Protein AF-X0SG05-F1 (afdb_monomer)

pLDDT: mean 86.66, std 11.91, range [35.81, 97.31]

Secondary structure (DSSP, 8-state):
-HHHHTT--SPEE-------STHHHHHHHHHHHHH-SS-EEEEE-----STTPPPPHHHHHHHHH--TT-TTEEEEE-SSSSGGGGS-HHHHHHHHTT-HHHHHHHHHHHHHHHTT-GGGGGGS-TTTB--GGGTSTT-S-HHHHHHHHHHHHHTT--HHHHHHH-TTB---TTHHHHHHHHHHHH--HHHHHHH--TTTHHHHHHHHHHHHHHHEE---------

Foldseek 3Di:
DQCVVVVHPQWDFDDDDDDDDDPGLLVVQLVCLVVLPAAEEAEDAQLAQFVPRHGDPRLVSNVVSDDPPRPRYDYHYFLARDPVLLQFLVLLVVLCPPPQLSVLQSVLCVLCVVLVNNLRSSNAPQAAFDDLLCCDPPHPNVVSNVRVVVSCVSSVHDSVNCVVRNSRGHPHPCSVVSSVCCCVPPNDPVRSVVRRDPSSVVSCNVVVVVSCVRGTDRDPPPPPDD

Radius of gyration: 19.77 Å; Cα contacts (8 Å, |Δi|>4): 293; chains: 1; bounding box: 72×27×49 Å

Sequence (226 aa):
AWLCRQGNRALTLRLEPRGGGGETVSQEYKTIQREKARLCLCIVDSDSKYAGAPLGMTAKHLMALDQPSSPLCQCVVLRVMETENLVPVGVYERASGRDPARKAAVWLLCRMDEAGISDARKYYDMKRGLRMEKLEPGSRAPAFREYWLGVLSAMGVQLADLKQSGYTYGFGDRILRDVIEQLLLRNGPKEIDSLVCAALRPEWDRVGQCVAHWCCGMPAMVLAGA

Structure (mmCIF, N/CA/C/O backbone):
data_AF-X0SG05-F1
#
_entry.id   AF-X0SG05-F1
#
loop_
_atom_site.group_PDB
_atom_site.id
_atom_site.type_symbol
_atom_site.label_atom_id
_atom_site.label_alt_id
_atom_site.label_comp_id
_atom_site.label_asym_id
_atom_site.label_entity_id
_atom_site.label_seq_id
_atom_site.pdbx_PDB_ins_code
_atom_site.Cartn_x
_atom_site.Cartn_y
_atom_site.Cartn_z
_atom_site.occupancy
_atom_site.B_iso_or_equiv
_atom_site.auth_seq_id
_atom_site.auth_comp_id
_atom_site.auth_asym_id
_atom_site.auth_atom_id
_atom_site.pdbx_PDB_model_num
ATOM 1 N N . ALA A 1 1 ? -15.363 -0.870 0.723 1.00 67.31 1 ALA A N 1
ATOM 2 C CA . ALA A 1 1 ? -15.350 -2.046 -0.175 1.00 67.31 1 ALA A CA 1
ATOM 3 C C . ALA A 1 1 ? -15.710 -3.331 0.571 1.00 67.31 1 ALA A C 1
ATOM 5 O O . ALA A 1 1 ? -16.714 -3.936 0.225 1.00 67.31 1 ALA A O 1
ATOM 6 N N . TRP A 1 2 ? -14.962 -3.715 1.618 1.00 80.69 2 TRP A N 1
ATOM 7 C CA . TRP A 1 2 ? -15.182 -4.977 2.345 1.00 80.69 2 TRP A CA 1
ATOM 8 C C . TRP A 1 2 ? -16.621 -5.168 2.853 1.00 80.69 2 TRP A C 1
ATOM 10 O O . TRP A 1 2 ? -17.265 -6.134 2.463 1.00 80.69 2 TRP A O 1
ATOM 20 N N . LEU A 1 3 ? -17.178 -4.213 3.612 1.00 77.19 3 LEU A N 1
ATOM 21 C CA . LEU A 1 3 ? -18.575 -4.289 4.082 1.00 77.19 3 LEU A CA 1
ATOM 22 C C . LEU A 1 3 ? -19.579 -4.478 2.932 1.00 77.19 3 LEU A C 1
ATOM 24 O O . LEU A 1 3 ? -20.504 -5.279 3.038 1.00 77.19 3 LEU A O 1
ATOM 28 N N . CYS A 1 4 ? -19.352 -3.803 1.801 1.00 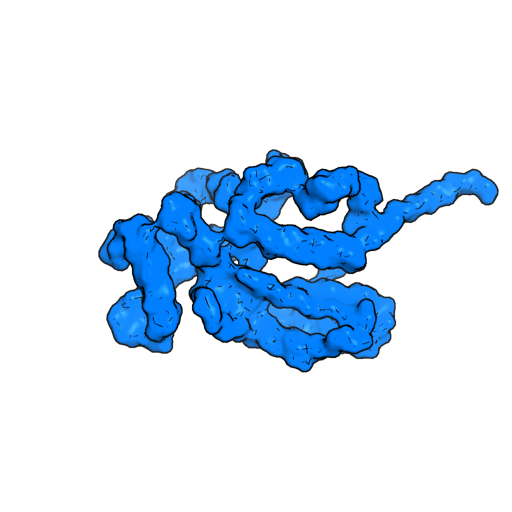73.12 4 CYS A N 1
ATOM 29 C CA . CYS A 1 4 ? -20.198 -3.934 0.617 1.00 73.12 4 CYS A CA 1
ATOM 30 C C . CYS A 1 4 ? -20.127 -5.335 -0.007 1.00 73.12 4 CYS A C 1
ATOM 32 O O . CYS A 1 4 ? -21.159 -5.820 -0.466 1.00 73.12 4 CYS A O 1
ATOM 34 N N . ARG A 1 5 ? -18.947 -5.981 -0.012 1.00 81.06 5 ARG A N 1
ATOM 35 C CA . ARG A 1 5 ? -18.791 -7.384 -0.438 1.00 81.06 5 ARG A CA 1
ATOM 36 C C . ARG A 1 5 ? -19.550 -8.341 0.474 1.00 81.06 5 ARG A C 1
ATOM 38 O O . ARG A 1 5 ? -20.158 -9.280 -0.016 1.00 81.06 5 ARG A O 1
ATOM 45 N N . GLN A 1 6 ? -19.570 -8.061 1.776 1.00 77.31 6 GLN A N 1
ATOM 46 C CA . GLN A 1 6 ? -20.324 -8.844 2.761 1.00 77.31 6 GLN A CA 1
ATOM 47 C C . GLN A 1 6 ? -21.845 -8.598 2.701 1.00 77.31 6 GLN A C 1
ATOM 49 O O . GLN A 1 6 ? -22.570 -9.012 3.597 1.00 77.31 6 GLN A O 1
ATOM 54 N N . GLY A 1 7 ? -22.348 -7.862 1.701 1.00 74.19 7 GLY A N 1
ATOM 55 C CA . GLY A 1 7 ? -23.767 -7.508 1.585 1.00 74.19 7 GLY A CA 1
ATOM 56 C C . GLY A 1 7 ? -24.248 -6.460 2.597 1.00 74.19 7 GLY A C 1
ATOM 57 O O . GLY A 1 7 ? -25.393 -6.016 2.527 1.00 74.19 7 GLY A O 1
ATOM 58 N N . ASN A 1 8 ? -23.376 -5.992 3.492 1.00 68.00 8 ASN A N 1
ATOM 59 C CA . ASN A 1 8 ? -23.721 -5.073 4.568 1.00 68.00 8 ASN A CA 1
ATOM 60 C C . ASN A 1 8 ? -23.674 -3.621 4.087 1.00 68.00 8 ASN A C 1
ATOM 62 O O . ASN A 1 8 ? -22.612 -3.002 4.005 1.00 68.00 8 ASN A O 1
ATOM 66 N N . ARG A 1 9 ? -24.851 -3.065 3.777 1.00 65.69 9 ARG A N 1
ATOM 67 C CA . ARG A 1 9 ? -25.014 -1.646 3.402 1.00 65.69 9 ARG A CA 1
ATOM 68 C C . ARG A 1 9 ? -25.520 -0.751 4.535 1.00 65.69 9 ARG A C 1
ATOM 70 O O . ARG A 1 9 ? -25.431 0.462 4.406 1.00 65.69 9 ARG A O 1
ATOM 77 N N . ALA A 1 10 ? -26.043 -1.338 5.613 1.00 65.81 10 ALA A N 1
ATOM 78 C CA . ALA A 1 10 ? -26.633 -0.609 6.739 1.00 65.81 10 ALA A CA 1
ATOM 79 C C . ALA A 1 10 ? -25.629 -0.272 7.859 1.00 65.81 10 ALA A C 1
ATOM 81 O O . ALA A 1 10 ? -25.909 0.579 8.699 1.00 65.81 10 ALA A O 1
ATOM 82 N N . LEU A 1 11 ? -24.465 -0.932 7.884 1.00 70.06 11 LEU A N 1
ATOM 83 C CA . LEU A 1 11 ? -23.431 -0.673 8.883 1.00 70.06 11 LEU A CA 1
ATOM 84 C C . LEU A 1 11 ? -22.659 0.597 8.530 1.00 70.06 11 LEU A C 1
ATOM 86 O O . LEU A 1 11 ? -22.048 0.697 7.465 1.00 70.06 11 LEU A O 1
ATOM 90 N N . THR A 1 12 ? -22.650 1.544 9.461 1.00 71.69 12 THR A N 1
ATOM 91 C CA . THR A 1 12 ? -21.821 2.748 9.391 1.00 71.69 12 THR A CA 1
ATOM 92 C C . THR A 1 12 ? -20.593 2.575 10.268 1.00 71.69 12 THR A C 1
ATOM 94 O O . THR A 1 12 ? -20.723 2.197 11.433 1.00 71.69 12 THR A O 1
ATOM 97 N N . LEU A 1 13 ? -19.413 2.887 9.733 1.00 79.56 13 LEU A N 1
ATOM 98 C CA . LEU A 1 13 ? -18.200 2.974 10.540 1.00 79.56 13 LEU A CA 1
ATOM 99 C C . LEU A 1 13 ? -18.278 4.232 11.409 1.00 79.56 13 LEU A C 1
ATOM 101 O O . LEU A 1 13 ? -18.460 5.331 10.885 1.00 79.56 13 LEU A O 1
ATOM 105 N N . ARG A 1 14 ? -18.137 4.077 12.727 1.00 82.88 14 ARG A N 1
ATOM 106 C CA . ARG A 1 14 ? -17.980 5.201 13.658 1.00 82.88 14 ARG A CA 1
ATOM 107 C C . ARG A 1 14 ? -16.562 5.191 14.202 1.00 82.88 14 ARG A C 1
ATOM 109 O O . ARG A 1 14 ? -16.198 4.302 14.962 1.00 82.88 14 ARG A O 1
ATOM 116 N N . LEU A 1 15 ? -15.768 6.170 13.784 1.00 86.06 15 LEU A N 1
ATOM 117 C CA . LEU A 1 15 ? -14.377 6.323 14.193 1.00 86.06 15 LEU A CA 1
ATOM 118 C C . LEU A 1 15 ? -14.036 7.800 14.367 1.00 86.06 15 LEU A C 1
ATOM 120 O O . LEU A 1 15 ? -14.611 8.663 13.706 1.00 86.06 15 LEU A O 1
ATOM 124 N N . GLU A 1 16 ? -13.090 8.070 15.256 1.00 87.75 16 GLU A N 1
ATOM 125 C CA . GLU A 1 16 ? -12.475 9.380 15.430 1.00 87.75 16 GLU A CA 1
ATOM 126 C C . GLU A 1 16 ? -10.992 9.222 15.072 1.00 87.75 16 GLU A C 1
ATOM 128 O O . GLU A 1 16 ? -10.291 8.488 15.775 1.00 87.75 16 GLU A O 1
ATOM 133 N N . PRO A 1 17 ? -10.507 9.832 13.976 1.00 84.38 17 PRO A N 1
ATOM 134 C CA . PRO A 1 17 ? -9.100 9.738 13.623 1.00 84.38 17 PRO A CA 1
ATOM 135 C C . PRO A 1 17 ? -8.252 10.424 14.699 1.00 84.38 17 PRO A C 1
ATOM 137 O O . PRO A 1 17 ? -8.548 11.539 15.129 1.00 84.38 17 PRO A O 1
ATOM 140 N N . ARG A 1 18 ? -7.196 9.737 15.133 1.00 82.44 18 ARG A N 1
ATOM 141 C CA . ARG A 1 18 ? -6.239 10.170 16.156 1.00 82.44 18 ARG A CA 1
ATOM 142 C C . ARG A 1 18 ? -4.828 9.912 15.631 1.00 82.44 18 ARG A C 1
ATOM 144 O O . ARG A 1 18 ? -4.621 8.912 14.944 1.00 82.44 18 ARG A O 1
ATOM 151 N N . GLY A 1 19 ? -3.888 10.803 15.933 1.00 67.12 19 GLY A N 1
ATOM 152 C CA . GLY A 1 19 ? -2.475 10.619 15.589 1.00 67.12 19 GLY A CA 1
ATOM 153 C C . GLY A 1 19 ? -1.836 11.663 14.670 1.00 67.12 19 GLY A C 1
ATOM 154 O O . GLY A 1 19 ? -2.494 12.408 13.943 1.00 67.12 19 GLY A O 1
ATOM 155 N N . GLY A 1 20 ? -0.500 11.660 14.729 1.00 64.12 20 GLY A N 1
ATOM 156 C CA . GLY A 1 20 ? 0.460 12.269 13.804 1.00 64.12 20 GLY A CA 1
ATOM 157 C C . GLY A 1 20 ? 1.424 11.199 13.263 1.00 64.12 20 GLY A C 1
ATOM 158 O O . GLY A 1 20 ? 1.105 10.020 13.289 1.00 64.12 20 GLY A O 1
ATOM 159 N N . GLY A 1 21 ? 2.600 11.572 12.753 1.00 63.91 21 GLY A N 1
ATOM 160 C CA . GLY A 1 21 ? 3.615 10.608 12.295 1.00 63.91 21 GLY A CA 1
ATOM 161 C C . GLY A 1 21 ? 4.643 10.242 13.376 1.00 63.91 21 GLY A C 1
ATOM 162 O O . GLY A 1 21 ? 4.951 11.047 14.259 1.00 63.91 21 GLY A O 1
ATOM 163 N N . GLY A 1 22 ? 5.233 9.047 13.276 1.00 73.62 22 GLY A N 1
ATOM 164 C CA . GLY A 1 22 ? 6.411 8.653 14.059 1.00 73.62 22 GLY A CA 1
ATOM 165 C C . GLY A 1 22 ? 6.141 8.425 15.552 1.00 73.62 22 GLY A C 1
ATOM 166 O O . GLY A 1 22 ? 5.171 7.772 15.924 1.00 73.62 22 GLY A O 1
ATOM 167 N N . GLU A 1 23 ? 7.023 8.947 16.410 1.00 77.19 23 GLU A N 1
ATOM 168 C CA . GLU A 1 23 ? 7.023 8.708 17.868 1.00 77.19 23 GLU A CA 1
ATOM 169 C C . GLU A 1 23 ? 5.738 9.182 18.569 1.00 77.19 23 GLU A C 1
ATOM 171 O O . GLU A 1 23 ? 5.326 8.625 19.587 1.00 77.19 23 GLU A O 1
ATOM 176 N N . THR A 1 24 ? 5.058 10.175 17.992 1.00 86.06 24 THR A N 1
ATOM 177 C CA . THR A 1 24 ? 3.794 10.698 18.530 1.00 86.06 24 THR A CA 1
ATOM 178 C C . THR A 1 24 ? 2.695 9.633 18.579 1.00 86.06 24 THR A C 1
ATOM 180 O O . THR A 1 24 ? 1.952 9.581 19.559 1.00 86.06 24 THR A O 1
ATOM 183 N N . VAL A 1 25 ? 2.648 8.726 17.593 1.00 89.75 25 VAL A N 1
ATOM 184 C CA . VAL A 1 25 ? 1.676 7.619 17.549 1.00 89.75 25 VAL A CA 1
ATOM 185 C C . VAL A 1 25 ? 1.903 6.647 18.699 1.00 89.75 25 VAL A C 1
ATOM 187 O O . VAL A 1 25 ? 0.950 6.256 19.371 1.00 89.75 25 VAL A O 1
ATOM 190 N N . SER A 1 26 ? 3.161 6.284 18.964 1.00 89.88 26 SER A N 1
ATOM 191 C CA . SER A 1 26 ? 3.523 5.366 20.050 1.00 89.88 26 SER A CA 1
ATOM 192 C C . SER A 1 26 ? 3.088 5.901 21.411 1.00 89.88 26 SER A C 1
ATOM 194 O O . SER A 1 26 ? 2.511 5.169 22.219 1.00 89.88 26 SER A O 1
ATOM 196 N N . GLN A 1 27 ? 3.317 7.193 21.658 1.00 89.56 27 GLN A N 1
ATOM 197 C CA . GLN A 1 27 ? 2.957 7.819 22.926 1.00 89.56 27 GLN A CA 1
ATOM 198 C C . GLN A 1 27 ? 1.437 7.950 23.096 1.00 89.56 27 GLN A C 1
ATOM 200 O O . GLN A 1 27 ? 0.918 7.680 24.184 1.00 89.56 27 GLN A O 1
ATOM 205 N N . GLU A 1 28 ? 0.715 8.329 22.040 1.00 91.88 28 GLU A N 1
ATOM 206 C CA . GLU A 1 28 ? -0.747 8.420 22.074 1.00 91.88 28 GLU A CA 1
ATOM 207 C C . GLU A 1 28 ? -1.377 7.041 22.298 1.00 91.88 28 GLU A C 1
ATOM 209 O O . GLU A 1 28 ? -2.183 6.879 23.215 1.00 91.88 28 GLU A O 1
ATOM 214 N N . TYR A 1 29 ? -0.930 6.021 21.558 1.00 93.00 29 TYR A N 1
ATOM 215 C CA . TYR A 1 29 ? -1.401 4.645 21.720 1.00 93.00 29 TYR A CA 1
ATOM 216 C C . TYR A 1 29 ? -1.179 4.126 23.145 1.00 93.00 29 TYR A C 1
ATOM 218 O O . TYR A 1 29 ? -2.109 3.631 23.784 1.00 93.00 29 TYR A O 1
ATOM 226 N N . LYS A 1 30 ? 0.029 4.317 23.693 1.00 92.12 30 LYS A N 1
ATOM 227 C CA . LYS A 1 30 ? 0.360 3.948 25.079 1.00 92.12 30 LYS A CA 1
ATOM 228 C C . LYS A 1 30 ? -0.544 4.649 26.092 1.00 92.12 30 LYS A C 1
ATOM 230 O O . LYS A 1 30 ? -0.939 4.048 27.091 1.00 92.12 30 LYS A O 1
ATOM 235 N N . THR A 1 31 ? -0.856 5.919 25.849 1.00 92.25 31 THR A N 1
ATOM 236 C CA . THR A 1 31 ? -1.713 6.722 26.728 1.00 92.25 31 THR A CA 1
ATOM 237 C C . THR A 1 31 ? -3.137 6.180 26.729 1.00 92.25 31 THR A C 1
ATOM 239 O O . THR A 1 31 ? -3.654 5.855 27.797 1.00 92.25 31 THR A O 1
ATOM 242 N N . ILE A 1 32 ? -3.720 5.968 25.547 1.00 92.62 32 ILE A N 1
ATOM 243 C CA . ILE A 1 32 ? -5.080 5.437 25.407 1.00 92.62 32 ILE A CA 1
ATOM 244 C C . ILE A 1 32 ? -5.185 4.030 26.013 1.00 92.62 32 ILE A C 1
ATOM 246 O O . ILE A 1 32 ? -6.115 3.748 26.773 1.00 92.62 32 ILE A O 1
ATOM 250 N N . GLN A 1 33 ? -4.198 3.167 25.752 1.00 92.50 33 GLN A N 1
ATOM 251 C CA . GLN A 1 33 ? -4.161 1.813 26.302 1.00 92.50 33 GLN A CA 1
ATOM 252 C C . GLN A 1 33 ? -4.077 1.800 27.833 1.00 92.50 33 GLN A C 1
ATOM 254 O O . GLN A 1 33 ? -4.727 0.977 28.479 1.00 92.50 33 GLN A O 1
ATOM 259 N N . ARG A 1 34 ? -3.316 2.726 28.429 1.00 92.56 34 ARG A N 1
ATOM 260 C CA . ARG A 1 34 ? -3.211 2.872 29.887 1.00 92.56 34 ARG A CA 1
ATOM 261 C C . ARG A 1 34 ? -4.505 3.391 30.510 1.00 92.56 34 ARG A C 1
ATOM 263 O O . ARG A 1 34 ? -4.891 2.914 31.572 1.00 92.56 34 ARG A O 1
ATOM 270 N N . GLU A 1 35 ? -5.142 4.374 29.880 1.00 93.06 35 GLU A N 1
ATOM 271 C CA . GLU A 1 35 ? -6.349 5.023 30.404 1.00 93.06 35 GLU A CA 1
ATOM 272 C C . GLU A 1 35 ? -7.579 4.117 30.360 1.00 93.06 35 GLU A C 1
ATOM 274 O O . GLU A 1 35 ? -8.469 4.272 31.191 1.00 93.06 35 GLU A O 1
ATOM 279 N N . LYS A 1 36 ? -7.635 3.165 29.415 1.00 89.50 36 LYS A N 1
ATOM 280 C CA . LYS A 1 36 ? -8.738 2.192 29.269 1.00 89.50 36 LYS A CA 1
ATOM 281 C C . LYS A 1 36 ? -10.131 2.836 29.170 1.00 89.50 36 LYS A C 1
ATOM 283 O O . LYS A 1 36 ? -11.139 2.190 29.435 1.00 89.50 36 LYS A O 1
ATOM 288 N N . ALA A 1 37 ? -10.196 4.104 28.773 1.00 89.50 37 ALA A N 1
ATOM 289 C CA . ALA A 1 37 ? -11.440 4.863 28.684 1.00 89.50 37 ALA A CA 1
ATOM 290 C C . ALA A 1 37 ? -12.114 4.749 27.306 1.00 89.50 37 ALA A C 1
ATOM 292 O O . ALA A 1 37 ? -13.253 5.181 27.136 1.00 89.50 37 ALA A O 1
ATOM 293 N N . ARG A 1 38 ? -11.405 4.227 26.295 1.00 89.06 38 ARG A N 1
ATOM 294 C CA . ARG A 1 38 ? -11.835 4.235 24.891 1.00 89.06 38 ARG A CA 1
ATOM 295 C C . ARG A 1 38 ? -11.332 3.004 24.142 1.00 89.06 38 ARG A C 1
ATOM 297 O O . ARG A 1 38 ? -10.262 2.490 24.453 1.00 89.06 38 ARG A O 1
ATOM 304 N N . LEU A 1 39 ? -12.079 2.595 23.115 1.00 91.12 39 LEU A N 1
ATOM 305 C CA . LEU A 1 39 ? -11.594 1.656 22.103 1.00 91.12 39 LEU A CA 1
ATOM 306 C C . LEU A 1 39 ? -10.549 2.341 21.211 1.00 91.12 39 LEU A C 1
ATOM 308 O O . LEU A 1 39 ? -10.753 3.482 20.792 1.00 91.12 39 LEU A O 1
ATOM 312 N N . CYS A 1 40 ? -9.457 1.644 20.903 1.00 92.31 40 CYS A N 1
ATOM 313 C CA . CYS A 1 40 ? -8.378 2.148 20.061 1.00 92.31 40 CYS A CA 1
ATOM 314 C C . CYS A 1 40 ? -7.863 1.070 19.108 1.00 92.31 40 CYS A C 1
ATOM 316 O O . CYS A 1 40 ? -7.241 0.096 19.527 1.00 92.31 40 CYS A O 1
ATOM 318 N N . LEU A 1 41 ? -8.070 1.285 17.813 1.00 92.81 41 LEU A N 1
ATOM 319 C CA . LEU A 1 41 ? -7.419 0.512 16.767 1.00 92.81 41 LEU A CA 1
ATOM 320 C C . LEU A 1 41 ? -6.274 1.347 16.186 1.00 92.81 41 LEU A C 1
ATOM 322 O O . LEU A 1 41 ? -6.516 2.387 15.576 1.00 92.81 41 LEU A O 1
ATOM 326 N N . CYS A 1 42 ? -5.037 0.889 16.363 1.00 93.38 42 CYS A N 1
ATOM 327 C CA . CYS A 1 42 ? -3.853 1.499 15.767 1.00 93.38 42 CYS A CA 1
ATOM 328 C C . CYS A 1 42 ? -3.430 0.686 14.542 1.00 93.38 42 CYS A C 1
ATOM 330 O O . CYS A 1 42 ? -3.046 -0.472 14.677 1.00 93.38 42 CYS A O 1
ATOM 332 N N . ILE A 1 43 ? -3.496 1.281 13.350 1.00 93.50 43 ILE A N 1
ATOM 333 C CA . ILE A 1 43 ? -2.980 0.684 12.112 1.00 93.50 43 ILE A CA 1
ATOM 334 C C . ILE A 1 43 ? -1.691 1.414 11.749 1.00 93.50 43 ILE A C 1
ATOM 336 O O . ILE A 1 43 ? -1.681 2.642 11.708 1.00 93.50 43 ILE A O 1
ATOM 340 N N . VAL A 1 44 ? -0.617 0.669 11.497 1.00 94.19 44 VAL A N 1
ATOM 341 C CA . VAL A 1 44 ? 0.704 1.244 11.223 1.00 94.19 44 VAL A CA 1
ATOM 342 C C . VAL A 1 44 ? 1.365 0.595 10.009 1.00 94.19 44 VAL A C 1
ATOM 344 O O . VAL A 1 44 ? 1.298 -0.622 9.819 1.00 94.19 44 VAL A O 1
ATOM 347 N N . ASP A 1 45 ? 2.022 1.424 9.204 1.00 94.88 45 ASP A N 1
ATOM 348 C CA . ASP A 1 45 ? 2.887 1.015 8.098 1.00 94.88 45 ASP A CA 1
ATOM 349 C C . ASP A 1 45 ? 4.028 0.112 8.600 1.00 94.88 45 ASP A C 1
ATOM 351 O O . ASP A 1 45 ? 4.563 0.309 9.694 1.00 94.88 45 ASP A O 1
ATOM 355 N N . SER A 1 46 ? 4.419 -0.906 7.826 1.00 96.75 46 SER A N 1
ATOM 356 C CA . SER A 1 46 ? 5.526 -1.778 8.250 1.00 96.75 46 SER A CA 1
ATOM 357 C C . SER A 1 46 ? 6.902 -1.166 8.013 1.00 96.75 46 SER A C 1
ATOM 359 O O . SER A 1 46 ? 7.865 -1.607 8.642 1.00 96.75 46 SER A O 1
ATOM 361 N N . ASP A 1 47 ? 7.012 -0.230 7.062 1.00 95.88 47 ASP A N 1
ATOM 362 C CA . ASP A 1 47 ? 8.258 0.288 6.481 1.00 95.88 47 ASP A CA 1
ATOM 363 C C . ASP A 1 47 ? 9.237 -0.807 5.997 1.00 95.88 47 ASP A C 1
ATOM 365 O O . ASP A 1 47 ? 10.439 -0.566 5.824 1.00 95.88 47 ASP A O 1
ATOM 369 N N . SER A 1 48 ? 8.745 -2.031 5.779 1.00 96.81 48 SER A N 1
ATOM 370 C CA . SER A 1 48 ? 9.539 -3.166 5.308 1.00 96.81 48 SER A CA 1
ATOM 371 C C . SER A 1 48 ? 9.853 -2.989 3.818 1.00 96.81 48 SER A C 1
ATOM 373 O O . SER A 1 48 ? 8.953 -2.897 2.991 1.00 96.81 48 SER A O 1
ATOM 375 N N . LYS A 1 49 ? 11.141 -2.906 3.460 1.00 96.50 49 LYS A N 1
ATOM 376 C CA . LYS A 1 49 ? 11.601 -2.462 2.119 1.00 96.50 49 LYS A CA 1
ATOM 377 C C . LYS A 1 49 ? 11.807 -3.580 1.093 1.00 96.50 49 LYS A C 1
ATOM 379 O O . LYS A 1 49 ? 12.199 -3.306 -0.042 1.00 96.50 49 LYS A O 1
ATOM 384 N N . TYR A 1 50 ? 11.653 -4.828 1.518 1.00 96.44 50 TYR A N 1
ATOM 385 C CA . TYR A 1 50 ? 11.745 -6.043 0.707 1.00 96.44 50 TYR A CA 1
ATOM 386 C C . TYR A 1 50 ? 11.125 -7.209 1.487 1.00 96.44 50 TYR A C 1
ATOM 388 O O . TYR A 1 50 ? 10.923 -7.109 2.700 1.00 96.44 50 TYR A O 1
ATOM 396 N N . ALA A 1 51 ? 10.839 -8.325 0.816 1.00 95.88 51 ALA A N 1
ATOM 397 C CA . ALA A 1 51 ? 10.304 -9.507 1.485 1.00 95.88 51 ALA A CA 1
ATOM 398 C C . ALA A 1 51 ? 11.280 -10.023 2.556 1.00 95.88 51 ALA A C 1
ATOM 400 O O . ALA A 1 51 ? 12.445 -10.288 2.275 1.00 95.88 51 ALA A O 1
ATOM 401 N N . GLY A 1 52 ? 10.806 -10.138 3.799 1.00 95.25 52 GLY A N 1
ATOM 402 C CA . GLY A 1 52 ? 11.638 -10.524 4.943 1.00 95.25 52 GLY A CA 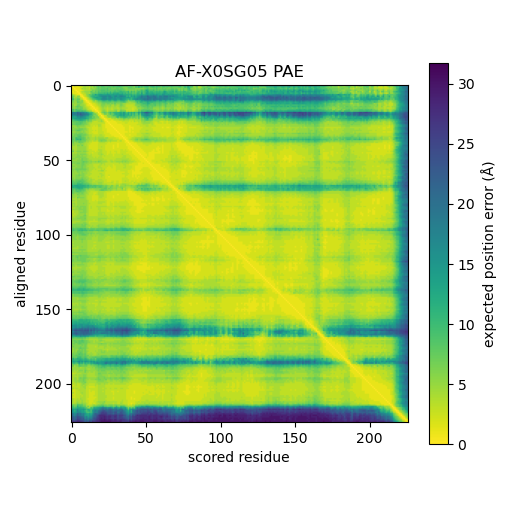1
ATOM 403 C C . GLY A 1 52 ? 12.480 -9.390 5.541 1.00 95.25 52 GLY A C 1
ATOM 404 O O . GLY A 1 52 ? 13.219 -9.634 6.494 1.00 95.25 52 GLY A O 1
ATOM 405 N N . ALA A 1 53 ? 12.369 -8.151 5.044 1.00 96.75 53 ALA A N 1
ATOM 406 C CA . ALA A 1 53 ? 13.053 -7.020 5.662 1.00 96.75 53 ALA A CA 1
ATOM 407 C C . ALA A 1 53 ? 12.510 -6.758 7.076 1.00 96.75 53 ALA A C 1
ATOM 409 O O . ALA A 1 53 ? 11.306 -6.911 7.320 1.00 96.75 53 ALA A O 1
ATOM 410 N N . PRO A 1 54 ? 13.366 -6.300 8.005 1.00 96.81 54 PRO A N 1
ATOM 411 C CA . PRO A 1 54 ? 12.923 -5.956 9.344 1.00 96.81 54 PRO A CA 1
ATOM 412 C C . PRO A 1 54 ? 11.904 -4.814 9.307 1.00 96.81 54 PRO A C 1
ATOM 414 O O . PRO A 1 54 ? 11.994 -3.911 8.475 1.00 96.81 54 PRO A O 1
ATOM 417 N N . LEU A 1 55 ? 10.988 -4.825 10.273 1.00 96.50 55 LEU A N 1
ATOM 418 C CA . LEU A 1 55 ? 10.035 -3.739 10.485 1.00 96.50 55 LEU A CA 1
ATOM 419 C C . LEU A 1 55 ? 10.737 -2.396 10.749 1.00 96.50 55 LEU A C 1
ATOM 421 O O . LEU A 1 55 ? 11.832 -2.344 11.334 1.00 96.50 55 LEU A O 1
ATOM 425 N N . GLY A 1 56 ? 10.063 -1.315 10.365 1.00 94.75 56 GLY A N 1
ATOM 426 C CA . GLY A 1 56 ? 10.407 0.053 10.724 1.00 94.75 56 GLY A CA 1
ATOM 427 C C . GLY A 1 56 ? 10.397 0.289 12.227 1.00 94.75 56 GLY A C 1
ATOM 428 O O . GLY A 1 56 ? 9.831 -0.479 13.007 1.00 94.75 56 GLY A O 1
ATOM 429 N N . MET A 1 57 ? 11.037 1.381 12.641 1.00 93.19 57 MET A N 1
ATOM 430 C CA . MET A 1 57 ? 11.163 1.728 14.059 1.00 93.19 57 MET A CA 1
ATOM 431 C C . MET A 1 57 ? 9.801 1.946 14.721 1.00 93.19 57 MET A C 1
ATOM 433 O O . MET A 1 57 ? 9.584 1.435 15.815 1.00 93.19 57 MET A O 1
ATOM 437 N N . THR A 1 58 ? 8.874 2.634 14.049 1.00 92.31 58 THR A N 1
ATOM 438 C CA . THR A 1 58 ? 7.535 2.907 14.588 1.00 92.31 58 THR A CA 1
ATOM 439 C C . THR A 1 58 ? 6.737 1.621 14.786 1.00 92.31 58 THR A C 1
ATOM 441 O O . THR A 1 58 ? 6.252 1.382 15.889 1.00 92.31 58 THR A O 1
ATOM 444 N N . ALA A 1 59 ? 6.677 0.746 13.776 1.00 94.38 59 ALA A N 1
ATOM 445 C CA . ALA A 1 59 ? 6.012 -0.552 13.896 1.00 94.38 59 ALA A CA 1
ATOM 446 C C . ALA A 1 59 ? 6.629 -1.422 15.003 1.00 94.38 59 ALA A C 1
ATOM 448 O O . ALA A 1 59 ? 5.903 -1.979 15.821 1.00 94.38 59 ALA A O 1
ATOM 449 N N . LYS A 1 60 ? 7.967 -1.494 15.090 1.00 94.75 60 LYS A N 1
ATOM 450 C CA . LYS A 1 60 ? 8.658 -2.224 16.168 1.00 94.75 60 LYS A CA 1
ATOM 451 C C . LYS A 1 60 ? 8.315 -1.683 17.549 1.00 94.75 60 LYS A C 1
ATOM 453 O O . LYS A 1 60 ? 8.044 -2.467 18.454 1.00 94.75 60 LYS A O 1
ATOM 458 N N . HIS A 1 61 ? 8.348 -0.362 17.712 1.00 93.38 61 HIS A N 1
ATOM 459 C CA . HIS A 1 61 ? 8.066 0.275 18.993 1.00 93.38 61 HIS A CA 1
ATOM 460 C C . HIS A 1 61 ? 6.613 0.019 19.410 1.00 93.38 61 HIS A C 1
ATOM 462 O O . HIS A 1 61 ? 6.372 -0.440 20.522 1.00 93.38 61 HIS A O 1
ATOM 468 N N . LEU A 1 62 ? 5.654 0.217 18.504 1.00 93.25 62 LEU A N 1
ATOM 469 C CA . LEU A 1 62 ? 4.244 -0.058 18.775 1.00 93.25 62 LEU A CA 1
ATOM 470 C C . LEU A 1 62 ? 3.990 -1.527 19.114 1.00 93.25 62 LEU A C 1
ATOM 472 O O . LEU A 1 62 ? 3.291 -1.798 20.081 1.00 93.25 62 LEU A O 1
ATOM 476 N N . MET A 1 63 ? 4.601 -2.470 18.392 1.00 93.06 63 MET A N 1
ATOM 477 C CA . MET A 1 63 ? 4.483 -3.896 18.713 1.00 93.06 63 MET A CA 1
ATOM 478 C C . MET A 1 63 ? 5.049 -4.248 20.093 1.00 93.06 63 MET A C 1
ATOM 480 O O . MET A 1 63 ? 4.516 -5.130 20.754 1.00 93.06 63 MET A O 1
ATOM 484 N N . ALA A 1 64 ? 6.116 -3.576 20.533 1.00 93.00 64 ALA A N 1
ATOM 485 C CA . ALA A 1 64 ? 6.679 -3.778 21.867 1.00 93.00 64 ALA A CA 1
ATOM 486 C C . ALA A 1 64 ? 5.822 -3.145 22.978 1.00 93.00 64 ALA A C 1
ATOM 488 O O . ALA A 1 64 ? 5.849 -3.611 24.115 1.00 93.00 64 ALA A O 1
ATOM 489 N N . LEU A 1 65 ? 5.088 -2.074 22.661 1.00 91.69 65 LEU A N 1
ATOM 490 C CA . LEU A 1 65 ? 4.153 -1.415 23.576 1.00 91.69 65 LEU A CA 1
ATOM 491 C C . LEU A 1 65 ? 2.794 -2.110 23.643 1.00 91.69 65 LEU A C 1
ATOM 493 O O . LEU A 1 65 ? 2.083 -1.943 24.634 1.00 91.69 65 LEU A O 1
ATOM 497 N N . ASP A 1 66 ? 2.406 -2.820 22.585 1.00 91.75 66 ASP A N 1
ATOM 498 C CA . ASP A 1 66 ? 1.102 -3.452 22.501 1.00 91.75 66 ASP A CA 1
ATOM 499 C C . ASP A 1 66 ? 0.941 -4.518 23.587 1.00 91.75 66 ASP A C 1
ATOM 501 O O . ASP A 1 66 ? 1.813 -5.362 23.792 1.00 91.75 66 ASP A O 1
ATOM 505 N N . GLN A 1 67 ? -0.184 -4.473 24.299 1.00 89.25 67 GLN A N 1
ATOM 506 C CA . GLN A 1 67 ? -0.529 -5.446 25.329 1.00 89.25 67 GLN A CA 1
ATOM 507 C C . GLN A 1 67 ? -1.712 -6.254 24.805 1.00 89.25 67 GLN A C 1
ATOM 509 O O . GLN A 1 67 ? -2.845 -5.789 24.927 1.00 89.25 67 GLN A O 1
ATOM 514 N N . PRO A 1 68 ? -1.496 -7.468 24.261 1.00 79.69 68 PRO A N 1
ATOM 515 C CA . PRO A 1 68 ? -2.573 -8.279 23.686 1.00 79.69 68 PRO A CA 1
ATOM 516 C C . PRO A 1 68 ? -3.695 -8.625 24.675 1.00 79.69 68 PRO A C 1
ATOM 518 O O . PRO A 1 68 ? -4.789 -9.002 24.272 1.00 79.69 68 PRO A O 1
ATOM 521 N N . SER A 1 69 ? -3.428 -8.507 25.978 1.00 83.12 69 SER A N 1
ATOM 522 C CA . SER A 1 69 ? -4.411 -8.676 27.047 1.00 83.12 69 SER A CA 1
ATOM 523 C C . SER A 1 69 ? -5.307 -7.453 27.274 1.00 83.12 69 SER A C 1
ATOM 525 O O . SER A 1 69 ? -6.242 -7.545 28.067 1.00 83.12 69 SER A O 1
ATOM 527 N N . SER A 1 70 ? -5.047 -6.312 26.627 1.00 85.56 70 SER A N 1
ATOM 528 C CA . SER A 1 70 ? -5.888 -5.118 26.710 1.00 85.56 70 SER A CA 1
ATOM 529 C C . SER A 1 70 ? -7.053 -5.234 25.720 1.00 85.56 70 SER A C 1
ATOM 531 O O . SER A 1 70 ? -6.857 -5.018 24.528 1.00 85.56 70 SER A O 1
ATOM 533 N N . PRO A 1 71 ? -8.290 -5.523 26.166 1.00 85.25 71 PRO A N 1
ATOM 534 C CA . PRO A 1 71 ? -9.404 -5.773 25.246 1.00 85.25 71 PRO A CA 1
ATOM 535 C C . PRO A 1 71 ? -9.873 -4.511 24.507 1.00 85.25 71 PRO A C 1
ATOM 537 O O . PRO A 1 71 ? -10.664 -4.602 23.574 1.00 85.25 71 PRO A O 1
ATOM 540 N N . LEU A 1 72 ? -9.426 -3.329 24.944 1.00 91.94 72 LEU A N 1
ATOM 541 C CA . LEU A 1 72 ? -9.844 -2.042 24.392 1.00 91.94 72 LEU A CA 1
ATOM 542 C C . LEU A 1 72 ? -8.857 -1.483 23.370 1.00 91.94 72 LEU A C 1
ATOM 544 O O . LEU A 1 72 ? -9.136 -0.444 22.776 1.00 91.94 72 LEU A O 1
ATOM 548 N N . CYS A 1 73 ? -7.704 -2.120 23.169 1.00 92.81 73 CYS A N 1
ATOM 549 C CA . CYS A 1 73 ? -6.713 -1.640 22.218 1.00 92.81 73 CYS A CA 1
ATOM 550 C C . CYS A 1 73 ? -6.161 -2.776 21.369 1.00 92.81 73 CYS A C 1
ATOM 552 O O . CYS A 1 73 ? -5.967 -3.884 21.855 1.00 92.81 73 CYS A O 1
ATOM 554 N N . GLN A 1 74 ? -5.882 -2.481 20.106 1.00 92.38 74 GLN A N 1
ATOM 555 C CA . GLN A 1 74 ? -5.156 -3.392 19.235 1.00 92.38 74 GLN A CA 1
ATOM 556 C C . GLN A 1 74 ? -4.228 -2.609 18.313 1.00 92.38 74 GLN A C 1
ATOM 558 O O . GLN A 1 74 ? -4.657 -1.657 17.653 1.00 92.38 74 GLN A O 1
ATOM 563 N N . CYS A 1 75 ? -2.973 -3.052 18.223 1.00 93.88 75 CYS A N 1
ATOM 564 C CA . CYS A 1 75 ? -2.049 -2.599 17.197 1.00 93.88 75 CYS A CA 1
ATOM 565 C C . CYS A 1 75 ? -2.026 -3.589 16.027 1.00 93.88 75 CYS A C 1
ATOM 567 O O . CYS A 1 75 ? -1.905 -4.803 16.196 1.00 93.88 75 CYS A O 1
ATOM 569 N N . VAL A 1 76 ? -2.139 -3.065 14.812 1.00 94.25 76 VAL A N 1
ATOM 570 C CA . VAL A 1 76 ? -2.136 -3.829 13.573 1.00 94.25 76 VAL A CA 1
ATOM 571 C C . VAL A 1 76 ? -1.084 -3.258 12.637 1.00 94.25 76 VAL A C 1
ATOM 573 O O . VAL A 1 76 ? -1.278 -2.220 12.010 1.00 94.25 76 VAL A O 1
ATOM 576 N N . VAL A 1 77 ? 0.021 -3.983 12.492 1.00 95.94 77 VAL A N 1
ATOM 577 C CA . VAL A 1 77 ? 1.025 -3.680 11.469 1.00 95.94 77 VAL A CA 1
ATOM 578 C C . VAL A 1 77 ? 0.511 -4.157 10.112 1.00 95.94 77 VAL A C 1
ATOM 580 O O . VAL A 1 77 ? 0.021 -5.287 9.980 1.00 95.94 77 VAL A O 1
ATOM 583 N N . LEU A 1 78 ? 0.586 -3.294 9.103 1.00 96.81 78 LEU A N 1
ATOM 584 C CA . LEU A 1 78 ? 0.257 -3.636 7.723 1.00 96.81 78 LEU A CA 1
ATOM 585 C C . LEU A 1 78 ? 1.270 -4.636 7.155 1.00 96.81 78 LEU A C 1
ATOM 587 O O . LEU A 1 78 ? 2.453 -4.593 7.469 1.00 96.81 78 LEU A O 1
ATOM 591 N N . ARG A 1 79 ? 0.830 -5.537 6.274 1.00 96.38 79 ARG A N 1
ATOM 592 C CA . ARG A 1 79 ? 1.718 -6.486 5.565 1.00 96.38 79 ARG A CA 1
ATOM 593 C C . ARG A 1 79 ? 2.279 -5.908 4.264 1.00 96.38 79 ARG A C 1
ATOM 595 O O . ARG A 1 79 ? 2.589 -6.639 3.326 1.00 96.38 79 ARG A O 1
ATOM 602 N N . VAL A 1 80 ? 2.374 -4.587 4.217 1.00 96.94 80 VAL A N 1
ATOM 603 C CA . VAL A 1 80 ? 2.930 -3.791 3.127 1.00 96.94 80 VAL A CA 1
ATOM 604 C C . VAL A 1 80 ? 3.803 -2.686 3.715 1.00 96.94 80 VAL A C 1
ATOM 606 O O . VAL A 1 80 ? 3.662 -2.362 4.897 1.00 96.94 80 VAL A O 1
ATOM 609 N N . MET A 1 81 ? 4.719 -2.136 2.920 1.00 96.50 81 MET A N 1
ATOM 610 C CA . MET A 1 81 ? 5.654 -1.093 3.334 1.00 96.50 81 MET A CA 1
ATOM 611 C C . MET A 1 81 ? 4.899 0.123 3.861 1.00 96.50 81 MET A C 1
ATOM 613 O O . MET A 1 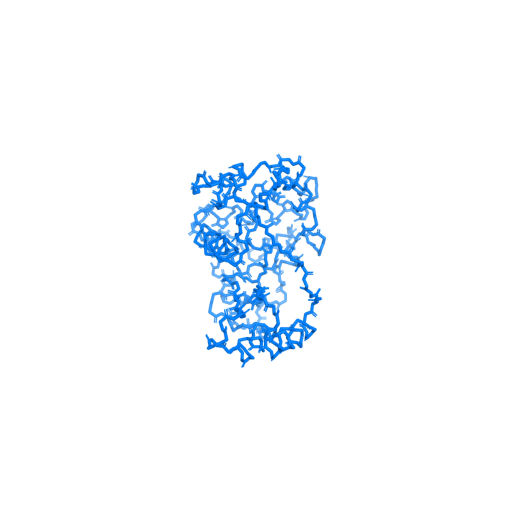81 ? 5.061 0.451 5.029 1.00 96.50 81 MET A O 1
ATOM 617 N N . GLU A 1 82 ? 4.042 0.713 3.032 1.00 95.12 82 GLU A N 1
ATOM 618 C CA . GLU A 1 82 ? 3.221 1.878 3.345 1.00 95.12 82 GLU A CA 1
ATOM 619 C C . GLU A 1 82 ? 1.753 1.609 2.978 1.00 95.12 82 GLU A C 1
ATOM 621 O O . GLU A 1 82 ? 1.442 0.761 2.136 1.00 95.12 82 GLU A O 1
ATOM 626 N N . THR A 1 83 ? 0.823 2.352 3.570 1.00 93.88 83 THR A N 1
ATOM 627 C CA . THR A 1 83 ? -0.610 2.241 3.258 1.00 93.88 83 THR A CA 1
ATOM 628 C C . THR A 1 83 ? -0.895 2.475 1.768 1.00 93.88 83 THR A C 1
ATOM 630 O O . THR A 1 83 ? -1.775 1.829 1.194 1.00 93.88 83 THR A O 1
ATOM 633 N N . GLU A 1 84 ? -0.115 3.334 1.106 1.00 95.19 84 GLU A N 1
ATOM 634 C CA . GLU A 1 84 ? -0.156 3.560 -0.339 1.00 95.19 84 GLU A CA 1
ATOM 635 C C . GLU A 1 84 ? -0.031 2.249 -1.133 1.00 95.19 84 GLU A C 1
ATOM 637 O O . GLU A 1 84 ? -0.731 2.056 -2.123 1.00 95.19 84 GLU A O 1
ATOM 642 N N . ASN A 1 85 ? 0.755 1.275 -0.668 1.00 96.25 85 ASN A N 1
ATOM 643 C CA . ASN A 1 85 ? 0.916 -0.006 -1.360 1.00 96.25 85 ASN A CA 1
ATOM 644 C C . ASN A 1 85 ? -0.386 -0.815 -1.487 1.00 96.25 85 ASN A C 1
ATOM 646 O O . ASN A 1 85 ? -0.465 -1.701 -2.342 1.00 96.25 85 ASN A O 1
ATOM 650 N N . LEU A 1 86 ? -1.406 -0.515 -0.673 1.00 94.69 86 LEU A N 1
ATOM 651 C CA . LEU A 1 86 ? -2.738 -1.115 -0.773 1.00 94.69 86 LEU A CA 1
ATOM 652 C C . LEU A 1 86 ? -3.593 -0.489 -1.875 1.00 94.69 86 LEU A C 1
ATOM 654 O O . LEU A 1 86 ? -4.634 -1.043 -2.218 1.00 94.69 86 LEU A O 1
ATOM 658 N N . VAL A 1 87 ? -3.203 0.642 -2.453 1.00 93.75 87 VAL A N 1
ATOM 659 C CA . VAL A 1 87 ? -4.006 1.302 -3.481 1.00 93.75 87 VAL A CA 1
ATOM 660 C C . VAL A 1 87 ? -3.916 0.512 -4.801 1.00 93.75 87 VAL A C 1
ATOM 662 O O . VAL A 1 87 ? -2.814 0.195 -5.268 1.00 93.75 87 VAL A O 1
ATOM 665 N N . PRO A 1 88 ? -5.057 0.161 -5.429 1.00 92.62 88 PRO A N 1
ATOM 666 C CA . PRO A 1 88 ? -5.064 -0.522 -6.720 1.00 92.62 88 PRO A CA 1
ATOM 667 C C . PRO A 1 88 ? -4.388 0.283 -7.836 1.00 92.62 88 PRO A C 1
ATOM 669 O O . PRO A 1 88 ? -4.522 1.504 -7.892 1.00 92.62 88 PRO A O 1
ATOM 672 N N . VAL A 1 89 ? -3.732 -0.398 -8.785 1.00 93.00 89 VAL A N 1
ATOM 673 C CA . VAL A 1 89 ? -3.020 0.264 -9.906 1.00 93.00 89 VAL A CA 1
ATOM 674 C C . VAL A 1 89 ? -3.952 1.139 -10.733 1.00 93.00 89 V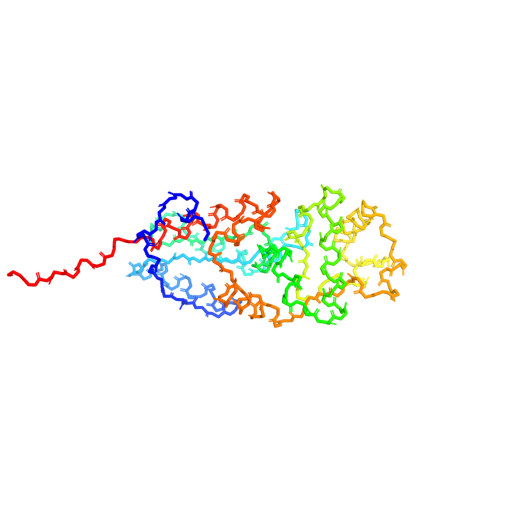AL A C 1
ATOM 676 O O . VAL A 1 89 ? -3.603 2.277 -11.023 1.00 93.00 89 VAL A O 1
ATOM 679 N N . GLY A 1 90 ? -5.175 0.677 -11.009 1.00 91.00 90 GLY A N 1
ATOM 680 C CA . GLY A 1 90 ? -6.161 1.465 -11.755 1.00 91.00 90 GLY A CA 1
ATOM 681 C C . GLY A 1 90 ? -6.535 2.798 -11.089 1.00 91.00 90 GLY A C 1
ATOM 682 O O . GLY A 1 90 ? -6.988 3.723 -11.760 1.00 91.00 90 GLY A O 1
ATOM 683 N N . VAL A 1 91 ? -6.323 2.945 -9.775 1.00 92.44 91 VAL A N 1
ATOM 684 C CA . VAL A 1 91 ? -6.507 4.227 -9.071 1.00 92.44 91 VAL A CA 1
ATOM 685 C C . VAL A 1 91 ? -5.297 5.133 -9.301 1.00 92.44 91 VAL A C 1
ATOM 687 O O . VAL A 1 91 ? -5.471 6.319 -9.587 1.00 92.44 91 VAL A O 1
ATOM 690 N N . TYR A 1 92 ? -4.082 4.579 -9.253 1.00 93.38 92 TYR A N 1
ATOM 691 C CA . TYR A 1 92 ? -2.861 5.307 -9.603 1.00 93.38 92 TYR A CA 1
ATOM 692 C C . TYR A 1 92 ? -2.858 5.775 -11.055 1.00 93.38 92 TYR A C 1
ATOM 694 O O . TYR A 1 92 ? -2.502 6.921 -11.309 1.00 93.38 92 TYR A O 1
ATOM 702 N N . GLU A 1 93 ? -3.301 4.947 -12.000 1.00 91.94 93 GLU A N 1
ATOM 703 C CA . GLU A 1 93 ? -3.454 5.316 -13.414 1.00 91.94 93 GLU A CA 1
ATOM 704 C C . GLU A 1 93 ? -4.274 6.596 -13.580 1.00 91.94 93 GLU A C 1
ATOM 706 O O . GLU A 1 93 ? -3.855 7.536 -14.258 1.00 91.94 93 GLU A O 1
ATOM 711 N N . ARG A 1 94 ? -5.416 6.670 -12.888 1.00 90.06 94 ARG A N 1
ATOM 712 C CA . ARG A 1 94 ? -6.301 7.840 -12.912 1.00 90.06 94 ARG A CA 1
ATOM 713 C C . ARG A 1 94 ? -5.671 9.049 -12.218 1.00 90.06 94 ARG A C 1
ATOM 715 O O . ARG A 1 94 ? -5.738 10.153 -12.753 1.00 90.06 94 ARG A O 1
ATOM 722 N N . ALA A 1 95 ? -5.039 8.848 -11.059 1.00 91.12 95 ALA A N 1
ATOM 723 C CA . ALA A 1 95 ? -4.393 9.913 -10.283 1.00 91.12 95 ALA A CA 1
ATOM 724 C C . ALA A 1 95 ? -3.117 10.470 -10.947 1.00 91.12 95 ALA A C 1
ATOM 726 O O . ALA A 1 95 ? -2.715 11.603 -10.685 1.00 91.12 95 ALA A O 1
ATOM 727 N N . SER A 1 96 ? -2.476 9.691 -11.819 1.00 90.44 96 SER A N 1
ATOM 728 C CA . SER A 1 96 ? -1.230 10.076 -12.494 1.00 90.44 96 SER A CA 1
ATOM 729 C C . SER A 1 96 ? -1.445 11.096 -13.613 1.00 90.44 96 SER A C 1
ATOM 731 O O . SER A 1 96 ? -0.523 11.833 -13.963 1.00 90.44 96 SER A O 1
ATOM 733 N N . GLY A 1 97 ? -2.655 11.176 -14.177 1.00 86.06 97 GLY A N 1
ATOM 734 C CA . GLY A 1 97 ? -2.991 12.144 -15.220 1.00 86.06 97 GLY A CA 1
ATOM 735 C C . GLY A 1 97 ? -2.011 12.108 -16.402 1.00 86.06 97 GLY A C 1
ATOM 736 O O . GLY A 1 97 ? -1.891 11.102 -17.103 1.00 86.06 97 GLY A O 1
ATOM 737 N N . ARG A 1 98 ? -1.319 13.228 -16.655 1.00 87.38 98 ARG A N 1
ATOM 738 C CA . ARG A 1 98 ? -0.306 13.359 -17.723 1.00 87.38 98 ARG A CA 1
ATOM 739 C C . ARG A 1 98 ? 1.139 13.371 -17.212 1.00 87.38 98 ARG A C 1
ATOM 741 O O . ARG A 1 98 ? 2.033 13.528 -18.036 1.00 87.38 98 ARG A O 1
ATOM 748 N N . ASP A 1 99 ? 1.367 13.194 -15.913 1.00 89.88 99 ASP A N 1
ATOM 749 C CA . ASP A 1 99 ? 2.704 13.224 -15.313 1.00 89.88 99 ASP A CA 1
ATOM 750 C C . ASP A 1 99 ? 3.552 12.031 -15.810 1.00 89.88 99 A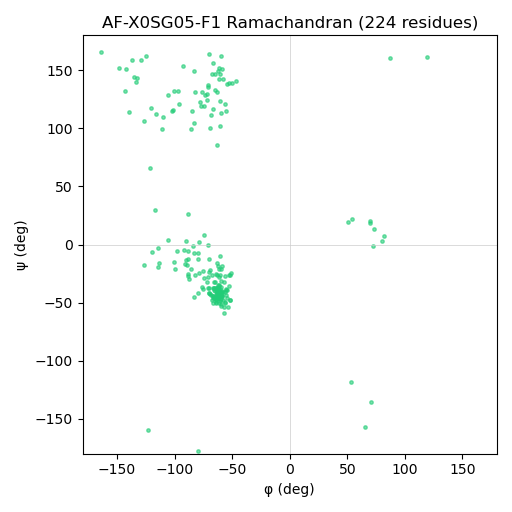SP A C 1
ATOM 752 O O . ASP A 1 99 ? 3.187 10.877 -15.555 1.00 89.88 99 ASP A O 1
ATOM 756 N N . PRO A 1 100 ? 4.669 12.270 -16.527 1.00 87.94 100 PRO A N 1
ATOM 757 C CA . PRO A 1 100 ? 5.503 11.194 -17.059 1.00 87.94 100 PRO A CA 1
ATOM 758 C C . PRO A 1 100 ? 6.146 10.316 -15.980 1.00 87.94 100 PRO A C 1
ATOM 760 O O . PRO A 1 100 ? 6.225 9.103 -16.163 1.00 87.94 100 PRO A O 1
ATOM 763 N N . ALA A 1 101 ? 6.568 10.894 -14.851 1.00 86.31 101 ALA A N 1
ATOM 764 C CA . ALA A 1 101 ? 7.217 10.153 -13.772 1.00 86.31 101 ALA A CA 1
ATOM 765 C C . ALA A 1 101 ? 6.217 9.231 -13.068 1.00 86.31 101 ALA A C 1
ATOM 767 O O . ALA A 1 101 ? 6.495 8.055 -12.839 1.00 86.31 101 ALA A O 1
ATOM 768 N N . ARG A 1 102 ? 4.999 9.720 -12.817 1.00 91.38 102 ARG A N 1
ATOM 769 C CA . ARG A 1 102 ? 3.931 8.879 -12.256 1.00 91.38 102 ARG A CA 1
ATOM 770 C C . ARG A 1 102 ? 3.491 7.784 -13.224 1.00 91.38 102 ARG A C 1
ATOM 772 O O . ARG A 1 102 ? 3.251 6.658 -12.802 1.00 91.38 102 ARG A O 1
ATOM 779 N N . LYS A 1 103 ? 3.441 8.070 -14.530 1.00 91.06 103 LYS A N 1
ATOM 780 C CA . LYS A 1 103 ? 3.181 7.045 -15.555 1.00 91.06 103 LYS A CA 1
ATOM 781 C C . LYS A 1 103 ? 4.267 5.971 -15.600 1.00 91.06 103 LYS A C 1
ATOM 783 O O . LYS A 1 103 ? 3.939 4.804 -15.788 1.00 91.06 103 LYS A O 1
ATOM 788 N N . ALA A 1 104 ? 5.529 6.343 -15.400 1.00 89.06 104 ALA A N 1
ATOM 789 C CA . ALA A 1 104 ? 6.630 5.392 -15.279 1.00 89.06 104 ALA A CA 1
ATOM 790 C C . ALA A 1 104 ? 6.458 4.483 -14.044 1.00 89.06 104 ALA A C 1
ATOM 792 O O . ALA A 1 104 ? 6.630 3.269 -14.152 1.00 89.06 104 ALA A O 1
ATOM 793 N N . ALA A 1 105 ? 6.029 5.044 -12.908 1.00 91.94 105 ALA A N 1
ATOM 794 C CA . ALA A 1 105 ? 5.709 4.275 -11.704 1.00 91.94 105 ALA A CA 1
ATOM 795 C C . ALA A 1 105 ? 4.528 3.308 -11.922 1.00 91.94 105 ALA A C 1
ATOM 797 O O . ALA A 1 105 ? 4.620 2.134 -11.569 1.00 91.94 105 ALA A O 1
ATOM 798 N N . VAL A 1 106 ? 3.442 3.762 -12.565 1.00 93.50 106 VAL A N 1
ATOM 799 C CA . VAL A 1 106 ? 2.318 2.896 -12.977 1.00 93.50 106 VAL A CA 1
ATOM 800 C C . VAL A 1 106 ? 2.806 1.749 -13.851 1.00 93.50 106 VAL A C 1
ATOM 802 O O . VAL A 1 106 ? 2.481 0.597 -13.576 1.00 93.50 106 VAL A O 1
ATOM 805 N N . TRP A 1 107 ? 3.588 2.058 -14.889 1.00 91.88 107 TRP A N 1
ATOM 806 C CA . TRP A 1 107 ? 4.113 1.055 -15.808 1.00 91.88 107 TRP A CA 1
ATOM 807 C C . TRP A 1 107 ? 4.883 -0.032 -15.056 1.00 91.88 107 TRP A C 1
ATOM 809 O O . TRP A 1 107 ? 4.657 -1.215 -15.302 1.00 91.88 107 TRP A O 1
ATOM 819 N N . LEU A 1 108 ? 5.718 0.353 -14.086 1.00 91.25 108 LEU A N 1
ATOM 820 C CA . LEU A 1 108 ? 6.458 -0.597 -13.262 1.00 91.25 108 LEU A CA 1
ATOM 821 C C . LEU A 1 108 ? 5.518 -1.518 -12.465 1.00 91.25 108 LEU A C 1
ATOM 823 O O . LEU A 1 108 ? 5.743 -2.725 -12.426 1.00 91.25 108 LEU A O 1
ATOM 827 N N . LEU A 1 109 ? 4.451 -0.979 -11.864 1.00 92.69 109 LEU A N 1
ATOM 828 C CA . LEU A 1 109 ? 3.460 -1.792 -11.149 1.00 92.69 109 LEU A CA 1
ATOM 829 C C . LEU A 1 109 ? 2.743 -2.772 -12.087 1.00 92.69 109 LEU A C 1
ATOM 831 O O . LEU A 1 109 ? 2.595 -3.940 -11.735 1.00 92.69 109 LEU A O 1
ATOM 835 N N . CYS A 1 110 ? 2.356 -2.331 -13.289 1.00 92.31 110 CYS A N 1
ATOM 836 C CA . CYS A 1 110 ? 1.757 -3.211 -14.295 1.00 92.31 110 CYS A CA 1
ATOM 837 C C . CYS A 1 110 ? 2.721 -4.327 -14.715 1.00 92.31 110 CYS A C 1
ATOM 839 O O . CYS A 1 110 ? 2.310 -5.477 -14.818 1.00 92.31 110 CYS A O 1
ATOM 841 N N . ARG A 1 111 ? 4.015 -4.023 -14.896 1.00 92.00 111 ARG A N 1
ATOM 842 C CA . ARG A 1 111 ? 5.036 -5.032 -15.223 1.00 92.00 111 ARG A CA 1
ATOM 843 C C . ARG A 1 111 ? 5.192 -6.082 -14.127 1.00 92.00 111 ARG A C 1
ATOM 845 O O . ARG A 1 111 ? 5.367 -7.251 -14.453 1.00 92.00 111 ARG A O 1
ATOM 852 N N . MET A 1 112 ? 5.095 -5.701 -12.850 1.00 92.94 112 MET A N 1
ATOM 853 C CA . MET A 1 112 ? 5.106 -6.674 -11.749 1.00 92.94 112 MET A CA 1
ATOM 854 C C . MET A 1 112 ? 3.905 -7.623 -11.824 1.00 92.94 112 MET A C 1
ATOM 856 O O . MET A 1 112 ? 4.063 -8.825 -11.609 1.00 92.94 112 MET A O 1
ATOM 860 N N . ASP A 1 113 ? 2.720 -7.089 -12.134 1.00 91.19 113 ASP A N 1
ATOM 861 C CA . ASP A 1 113 ? 1.500 -7.882 -12.288 1.00 91.19 113 ASP A CA 1
ATOM 862 C C . ASP A 1 113 ? 1.605 -8.826 -13.508 1.00 91.19 113 ASP A C 1
ATOM 864 O O . ASP A 1 113 ? 1.342 -10.022 -13.380 1.00 91.19 113 ASP A O 1
ATOM 868 N N . GLU A 1 114 ? 2.071 -8.332 -14.661 1.00 92.31 114 GLU A N 1
ATOM 869 C CA . GLU A 1 114 ? 2.281 -9.123 -15.887 1.00 92.31 114 GLU A CA 1
ATOM 870 C C . GLU A 1 114 ? 3.328 -10.236 -15.718 1.00 92.31 114 GLU A C 1
ATOM 872 O O . GLU A 1 114 ? 3.156 -11.335 -16.242 1.00 92.31 114 GLU A O 1
ATOM 877 N N . ALA A 1 115 ? 4.401 -9.973 -14.967 1.00 93.19 115 ALA A N 1
ATOM 878 C CA . ALA A 1 115 ? 5.455 -10.947 -14.687 1.00 93.19 115 ALA A CA 1
ATOM 879 C C . ALA A 1 115 ? 5.076 -11.960 -13.586 1.00 93.19 115 ALA A C 1
ATOM 881 O O . ALA A 1 115 ? 5.896 -12.795 -13.209 1.00 93.19 115 ALA A O 1
ATOM 882 N N . GLY A 1 116 ? 3.854 -11.897 -13.038 1.00 93.12 116 GLY A N 1
ATOM 883 C CA . GLY A 1 116 ? 3.393 -12.814 -11.989 1.00 93.12 116 GLY A CA 1
ATOM 884 C C . GLY A 1 116 ? 4.078 -12.610 -10.632 1.00 93.12 116 GLY A C 1
ATOM 885 O O . GLY A 1 116 ? 4.028 -13.489 -9.775 1.00 93.12 116 GLY A O 1
ATOM 886 N N . ILE A 1 117 ? 4.704 -11.450 -10.417 1.00 94.56 117 ILE A N 1
ATOM 887 C CA . ILE A 1 117 ? 5.429 -11.076 -9.191 1.00 94.56 117 ILE A CA 1
ATOM 888 C C . ILE A 1 117 ? 4.776 -9.878 -8.497 1.00 94.56 117 ILE A C 1
ATOM 890 O O . ILE A 1 117 ? 5.433 -9.096 -7.808 1.00 94.56 117 ILE A O 1
ATOM 894 N N . SER A 1 118 ? 3.460 -9.745 -8.647 1.00 93.38 118 SER A N 1
ATOM 895 C CA . SER A 1 118 ? 2.641 -8.668 -8.084 1.00 93.38 118 SER A CA 1
ATOM 896 C C . SER A 1 118 ? 2.845 -8.458 -6.580 1.00 93.38 118 SER A C 1
ATOM 898 O O . SER A 1 118 ? 2.640 -7.359 -6.082 1.00 93.38 118 SER A O 1
ATOM 900 N N . ASP A 1 119 ? 3.285 -9.482 -5.843 1.00 94.44 119 ASP A N 1
ATOM 901 C CA . ASP A 1 119 ? 3.623 -9.381 -4.420 1.00 94.44 119 ASP A CA 1
ATOM 902 C C . ASP A 1 119 ? 4.793 -8.431 -4.133 1.00 94.44 119 ASP A C 1
ATOM 904 O O . ASP A 1 119 ? 4.829 -7.815 -3.067 1.00 94.44 119 ASP A O 1
ATOM 908 N N . ALA A 1 120 ? 5.704 -8.223 -5.088 1.00 95.75 120 ALA A N 1
ATOM 909 C CA . ALA A 1 120 ? 6.823 -7.302 -4.925 1.00 95.75 120 ALA A CA 1
ATOM 910 C C . ALA A 1 120 ? 6.372 -5.852 -4.703 1.00 95.75 120 ALA A C 1
ATOM 912 O O . ALA A 1 120 ? 7.031 -5.105 -3.972 1.00 95.75 120 ALA A O 1
ATOM 913 N N . ARG A 1 121 ? 5.198 -5.479 -5.234 1.00 94.94 121 ARG A N 1
ATOM 914 C CA . ARG A 1 121 ? 4.593 -4.157 -5.030 1.00 94.94 121 ARG A CA 1
ATOM 915 C C . ARG A 1 121 ? 4.402 -3.821 -3.559 1.00 94.94 121 ARG A C 1
ATOM 917 O O . ARG A 1 121 ? 4.364 -2.645 -3.225 1.00 94.94 121 ARG A O 1
ATOM 924 N N . LYS A 1 122 ? 4.240 -4.828 -2.688 1.00 96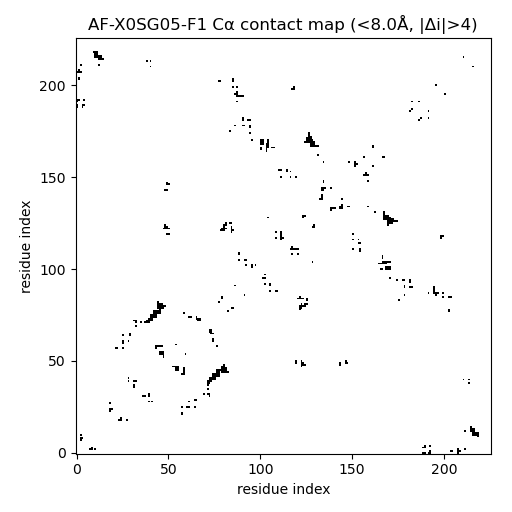.31 122 LYS A N 1
ATOM 925 C CA . LYS A 1 122 ? 4.006 -4.649 -1.247 1.00 96.31 122 LYS A CA 1
ATOM 926 C C . LYS A 1 122 ? 5.174 -3.937 -0.579 1.00 96.31 122 LYS A C 1
ATOM 928 O O . LYS A 1 122 ? 4.986 -3.366 0.483 1.00 96.31 122 LYS A O 1
ATOM 933 N N . TYR A 1 123 ? 6.348 -3.961 -1.203 1.00 96.69 123 TYR A N 1
ATOM 934 C CA . TYR A 1 123 ? 7.592 -3.432 -0.658 1.00 96.69 123 TYR A CA 1
ATOM 935 C C . TYR A 1 123 ? 8.135 -2.233 -1.443 1.00 96.69 123 TYR A C 1
ATOM 937 O O . TYR A 1 123 ? 9.184 -1.696 -1.094 1.00 96.69 123 TYR A O 1
ATOM 945 N N . TYR A 1 124 ? 7.466 -1.850 -2.535 1.00 95.38 124 TYR A N 1
ATOM 946 C CA . TYR A 1 124 ? 7.875 -0.726 -3.369 1.00 95.38 124 TYR A CA 1
ATOM 947 C C . TYR A 1 124 ? 7.610 0.593 -2.637 1.00 95.38 124 TYR A C 1
ATOM 949 O O . TYR A 1 124 ? 6.501 0.816 -2.167 1.00 95.38 124 TYR A O 1
ATOM 957 N N . ASP A 1 125 ? 8.597 1.479 -2.552 1.00 95.19 125 ASP A N 1
ATOM 958 C CA . ASP A 1 125 ? 8.411 2.807 -1.956 1.00 95.19 125 ASP A CA 1
ATOM 959 C C . ASP A 1 125 ? 7.512 3.638 -2.888 1.00 95.19 125 ASP A C 1
ATOM 961 O O . ASP A 1 125 ? 7.964 4.139 -3.916 1.00 95.19 125 ASP A O 1
ATOM 965 N N . MET A 1 126 ? 6.217 3.750 -2.578 1.00 94.81 126 MET A N 1
ATOM 966 C CA . MET A 1 126 ? 5.249 4.374 -3.489 1.00 94.81 126 MET A CA 1
ATOM 967 C C . MET A 1 126 ? 5.511 5.871 -3.650 1.00 94.81 126 MET A C 1
ATOM 969 O O . MET A 1 126 ? 5.183 6.452 -4.682 1.00 94.81 126 MET A O 1
ATOM 973 N N . LYS A 1 127 ? 6.126 6.522 -2.663 1.00 93.44 127 LYS A N 1
ATOM 974 C CA . LYS A 1 127 ? 6.405 7.962 -2.711 1.00 93.44 127 LYS A CA 1
ATOM 975 C C . LYS A 1 127 ? 7.675 8.267 -3.486 1.00 93.44 127 LYS A C 1
ATOM 977 O O . LYS A 1 127 ? 7.687 9.179 -4.311 1.00 93.44 127 LYS A O 1
ATOM 982 N N . ARG A 1 128 ? 8.747 7.517 -3.231 1.00 92.50 128 ARG A N 1
ATOM 983 C CA . ARG A 1 128 ? 10.106 7.842 -3.696 1.00 92.50 128 ARG A CA 1
ATOM 984 C C . ARG A 1 128 ? 10.654 6.861 -4.721 1.00 92.50 128 ARG A C 1
ATOM 986 O O . ARG A 1 128 ? 11.618 7.202 -5.401 1.00 92.50 128 ARG A O 1
ATOM 993 N N . GLY A 1 129 ? 10.043 5.690 -4.841 1.00 93.19 129 GLY A N 1
ATOM 994 C CA . GLY A 1 129 ? 10.462 4.611 -5.720 1.00 93.19 129 GLY A CA 1
ATOM 995 C C . GLY A 1 129 ? 11.813 4.010 -5.329 1.00 93.19 129 GLY A C 1
ATOM 996 O O . GLY A 1 129 ? 12.250 4.073 -4.174 1.00 93.19 129 GLY A O 1
ATOM 997 N N . LEU A 1 130 ? 12.493 3.378 -6.285 1.00 91.88 130 LEU A N 1
ATOM 998 C CA . LEU A 1 130 ? 13.768 2.713 -6.017 1.00 91.88 130 LEU A CA 1
ATOM 999 C C . LEU A 1 130 ? 14.923 3.716 -6.043 1.00 91.88 130 LEU A C 1
ATOM 1001 O O . LEU A 1 130 ? 15.111 4.492 -6.975 1.00 91.88 130 LEU A O 1
ATOM 1005 N N . ARG A 1 131 ? 15.769 3.672 -5.017 1.00 88.50 131 ARG A N 1
ATOM 1006 C 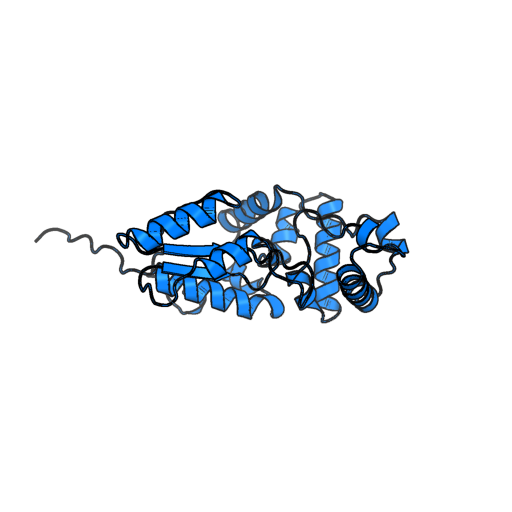CA . ARG A 1 131 ? 16.979 4.498 -5.000 1.00 88.50 131 ARG A CA 1
ATOM 1007 C C . ARG A 1 131 ? 18.093 3.786 -5.749 1.00 88.50 131 ARG A C 1
ATOM 1009 O O . ARG A 1 131 ? 18.580 2.765 -5.269 1.00 88.50 131 ARG A O 1
ATOM 1016 N N . MET A 1 132 ? 18.530 4.351 -6.872 1.00 87.81 132 MET A N 1
ATOM 1017 C CA . MET A 1 132 ? 19.583 3.768 -7.716 1.00 87.81 132 MET A CA 1
ATOM 1018 C C . MET A 1 132 ? 20.875 3.479 -6.947 1.00 87.81 132 MET A C 1
ATOM 1020 O O . MET A 1 132 ? 21.438 2.401 -7.092 1.00 87.81 132 MET A O 1
ATOM 1024 N N . GLU A 1 133 ? 21.275 4.365 -6.029 1.00 88.88 133 GLU A N 1
ATOM 1025 C CA . GLU A 1 133 ? 22.428 4.172 -5.128 1.00 88.88 133 GLU A CA 1
ATOM 1026 C C . GLU A 1 133 ? 22.378 2.847 -4.337 1.00 88.88 133 GLU A C 1
ATOM 1028 O O . GLU A 1 133 ? 23.405 2.305 -3.929 1.00 88.88 133 GLU A O 1
ATOM 1033 N N . LYS A 1 134 ? 21.174 2.306 -4.104 1.00 91.62 134 LYS A N 1
ATOM 1034 C CA . LYS A 1 134 ? 20.970 1.037 -3.400 1.00 91.62 134 LYS A CA 1
ATOM 1035 C C . LYS A 1 134 ? 20.998 -0.179 -4.319 1.00 91.62 134 LYS A C 1
ATOM 1037 O O . LYS A 1 134 ? 21.052 -1.295 -3.820 1.00 91.62 134 LYS A O 1
ATOM 1042 N N . LEU A 1 135 ? 20.948 0.031 -5.629 1.00 91.50 135 LEU A N 1
ATOM 1043 C CA . LEU A 1 135 ? 20.989 -1.015 -6.647 1.00 91.50 135 LEU A CA 1
ATOM 1044 C C . LEU A 1 135 ? 22.388 -1.163 -7.268 1.00 91.50 135 LEU A C 1
ATOM 1046 O O . LEU A 1 135 ? 22.724 -2.230 -7.787 1.00 91.50 135 LEU A O 1
ATOM 1050 N N . GLU A 1 136 ? 23.228 -0.129 -7.174 1.00 89.88 136 GLU A N 1
ATOM 1051 C CA . GLU A 1 136 ? 24.603 -0.164 -7.679 1.00 89.88 136 GLU A CA 1
ATOM 1052 C C . GLU A 1 136 ? 25.476 -1.233 -6.990 1.00 89.88 136 GLU A C 1
ATOM 1054 O O . GLU A 1 136 ? 25.258 -1.584 -5.820 1.00 89.88 136 GLU A O 1
ATOM 1059 N N . PRO A 1 137 ? 26.500 -1.758 -7.693 1.00 89.88 137 PRO A N 1
ATOM 1060 C CA . PRO A 1 137 ? 27.555 -2.554 -7.072 1.00 89.88 137 PRO A CA 1
ATOM 1061 C C . PRO A 1 137 ? 28.189 -1.823 -5.875 1.00 89.88 137 PRO A C 1
ATOM 1063 O O . PRO A 1 137 ? 28.428 -0.620 -5.929 1.00 89.88 137 PRO A O 1
ATOM 1066 N N . GLY A 1 138 ? 28.463 -2.544 -4.783 1.00 88.69 138 GLY A N 1
ATOM 1067 C CA . GLY A 1 138 ? 29.046 -1.963 -3.562 1.00 88.69 138 GLY A CA 1
ATOM 1068 C C . GLY A 1 138 ? 28.046 -1.282 -2.617 1.00 88.69 138 GLY A C 1
ATOM 1069 O O . GLY A 1 138 ? 28.456 -0.663 -1.635 1.00 88.69 138 GLY A O 1
ATOM 1070 N N . SER A 1 139 ? 26.738 -1.398 -2.876 1.00 91.62 139 SER A N 1
ATOM 1071 C CA . SER A 1 139 ? 25.708 -0.873 -1.976 1.00 91.62 139 SER A CA 1
ATOM 1072 C C . SER A 1 139 ? 25.852 -1.391 -0.538 1.00 91.62 139 SER A C 1
ATOM 1074 O O . SER A 1 139 ? 26.014 -2.587 -0.302 1.00 91.62 139 SER A O 1
ATOM 1076 N N . ARG A 1 140 ? 25.667 -0.496 0.444 1.00 94.19 140 ARG A N 1
ATOM 1077 C CA . ARG A 1 140 ? 25.594 -0.838 1.880 1.00 94.19 140 ARG A CA 1
ATOM 1078 C C . ARG A 1 140 ? 24.310 -1.583 2.273 1.00 94.19 140 ARG A C 1
ATOM 1080 O O . ARG A 1 140 ? 24.127 -1.900 3.444 1.00 94.19 140 ARG A O 1
ATOM 1087 N N . ALA A 1 141 ? 23.406 -1.834 1.326 1.00 93.94 141 ALA A N 1
ATOM 1088 C CA . ALA A 1 141 ? 22.149 -2.543 1.544 1.00 93.94 141 ALA A CA 1
ATOM 1089 C C . ALA A 1 141 ? 22.056 -3.795 0.644 1.00 93.94 141 ALA A C 1
ATOM 1091 O O . ALA A 1 141 ? 21.194 -3.846 -0.235 1.00 93.94 141 ALA A O 1
ATOM 1092 N N . PRO A 1 142 ? 22.919 -4.811 0.846 1.00 95.25 142 PRO A N 1
ATOM 1093 C CA . PRO A 1 142 ? 23.035 -5.955 -0.062 1.00 95.25 142 PRO A CA 1
ATOM 1094 C C . PRO A 1 142 ? 21.726 -6.740 -0.218 1.00 95.25 142 PRO A C 1
ATOM 1096 O O . PRO A 1 142 ? 21.349 -7.037 -1.343 1.00 95.25 142 PRO A O 1
ATOM 1099 N N . ALA A 1 143 ? 20.980 -6.977 0.867 1.00 96.56 143 ALA A N 1
ATOM 1100 C CA . ALA A 1 143 ? 19.694 -7.684 0.806 1.00 96.56 143 ALA A CA 1
ATOM 1101 C C . ALA A 1 143 ? 18.618 -6.908 0.020 1.00 96.56 143 ALA A C 1
ATOM 1103 O O . ALA A 1 143 ? 17.881 -7.487 -0.772 1.00 96.56 143 ALA A O 1
ATOM 1104 N N . PHE A 1 144 ? 18.559 -5.578 0.186 1.00 96.00 144 PHE A N 1
ATOM 1105 C CA . PHE A 1 144 ? 17.666 -4.728 -0.612 1.00 96.00 144 PHE A CA 1
ATOM 1106 C C . PHE A 1 144 ? 18.035 -4.812 -2.095 1.00 96.00 144 PHE A C 1
ATOM 1108 O O . PHE A 1 144 ? 17.160 -4.961 -2.945 1.00 96.00 144 PHE A O 1
ATOM 1115 N N . ARG A 1 145 ? 19.336 -4.722 -2.396 1.00 95.44 145 ARG A N 1
ATOM 1116 C CA . ARG A 1 145 ? 19.862 -4.811 -3.756 1.00 95.44 145 ARG A CA 1
ATOM 1117 C C . ARG A 1 145 ? 19.505 -6.145 -4.401 1.00 95.44 145 ARG A C 1
ATOM 1119 O O . ARG A 1 145 ? 18.962 -6.151 -5.496 1.00 95.44 145 ARG A O 1
ATOM 1126 N N . GLU A 1 146 ? 19.824 -7.250 -3.737 1.00 96.62 146 GLU A N 1
ATOM 1127 C CA . GLU A 1 146 ? 19.574 -8.608 -4.223 1.00 96.62 146 GLU A CA 1
ATOM 1128 C C . GLU A 1 146 ? 18.093 -8.821 -4.534 1.00 96.62 146 GLU A C 1
ATOM 1130 O O . GLU A 1 146 ? 17.750 -9.209 -5.650 1.00 96.62 146 GLU A O 1
ATOM 1135 N N . TYR A 1 147 ? 17.218 -8.462 -3.591 1.00 97.31 147 TYR A N 1
ATOM 1136 C CA . TYR A 1 147 ? 15.776 -8.568 -3.768 1.00 97.31 147 TYR A CA 1
ATOM 1137 C C . TYR A 1 147 ? 15.283 -7.787 -4.993 1.00 97.31 147 TYR A C 1
ATOM 1139 O O . TYR A 1 147 ? 14.633 -8.349 -5.875 1.00 97.31 147 TYR A O 1
ATOM 1147 N N . TRP A 1 148 ? 15.609 -6.493 -5.080 1.00 95.38 148 TRP A N 1
ATOM 1148 C CA . TRP A 1 148 ? 15.093 -5.646 -6.155 1.00 95.38 148 TRP A CA 1
ATOM 1149 C C . TRP A 1 148 ? 15.711 -5.964 -7.513 1.00 95.38 148 TRP A C 1
ATOM 1151 O O . TRP A 1 148 ? 15.006 -5.879 -8.513 1.00 95.38 148 TRP A O 1
ATOM 1161 N N . LEU A 1 149 ? 16.974 -6.390 -7.579 1.00 94.50 149 LEU A N 1
ATOM 1162 C CA . LEU A 1 149 ? 17.548 -6.888 -8.831 1.00 94.50 149 LEU A CA 1
ATOM 1163 C C . LEU A 1 149 ? 16.872 -8.183 -9.292 1.00 94.50 149 LEU A C 1
ATOM 1165 O O . LEU A 1 149 ? 16.643 -8.335 -10.488 1.00 94.50 149 LEU A O 1
ATOM 1169 N N . GLY A 1 150 ? 16.499 -9.076 -8.370 1.00 95.56 150 GLY A N 1
ATOM 1170 C CA . GLY A 1 150 ? 15.697 -10.259 -8.690 1.00 95.56 150 GLY A CA 1
ATOM 1171 C C . GLY A 1 150 ? 14.333 -9.891 -9.281 1.00 95.56 150 GLY A C 1
ATOM 1172 O O . GLY A 1 150 ? 13.961 -10.403 -10.334 1.00 95.56 150 GLY A O 1
ATOM 1173 N N . VAL A 1 151 ? 13.628 -8.942 -8.655 1.00 95.38 151 VAL A N 1
ATOM 1174 C CA . VAL A 1 151 ? 12.335 -8.424 -9.142 1.00 95.38 151 VAL A CA 1
ATOM 1175 C C . VAL A 1 151 ? 12.471 -7.786 -10.528 1.00 95.38 151 VAL A C 1
ATOM 1177 O O . VAL A 1 151 ? 11.700 -8.101 -11.429 1.00 95.38 151 VAL A O 1
ATOM 1180 N N . LEU A 1 152 ? 13.463 -6.913 -10.724 1.00 93.31 152 LEU A N 1
ATOM 1181 C CA . LEU A 1 152 ? 13.715 -6.244 -12.006 1.00 93.31 152 LEU A CA 1
ATOM 1182 C C . LEU A 1 152 ? 14.065 -7.243 -13.115 1.00 93.31 152 LEU A C 1
ATOM 1184 O O . LEU A 1 152 ? 13.501 -7.168 -14.205 1.00 93.31 152 LEU A O 1
ATOM 1188 N N . SER A 1 153 ? 14.925 -8.216 -12.808 1.00 93.69 153 SER A N 1
ATOM 1189 C CA . SER A 1 153 ? 15.305 -9.290 -13.729 1.00 93.69 153 SER A CA 1
ATOM 1190 C C . SER A 1 153 ? 14.097 -10.127 -14.159 1.00 93.69 153 SER A C 1
ATOM 1192 O O . SER A 1 153 ? 13.922 -10.388 -15.347 1.00 93.69 153 SER A O 1
ATOM 1194 N N . ALA A 1 154 ? 13.206 -10.474 -13.223 1.00 94.56 154 ALA A N 1
ATOM 1195 C CA . ALA A 1 154 ? 11.978 -11.212 -13.522 1.00 94.56 154 ALA A CA 1
ATOM 1196 C C . ALA A 1 154 ? 11.001 -10.433 -14.426 1.00 94.56 154 ALA A C 1
ATOM 1198 O O . ALA A 1 154 ? 10.240 -11.045 -15.169 1.00 94.56 154 ALA A O 1
ATOM 1199 N N . MET A 1 155 ? 11.051 -9.096 -14.420 1.00 92.94 155 MET A N 1
ATOM 1200 C CA . MET A 1 155 ? 10.302 -8.246 -15.360 1.00 92.94 155 MET A CA 1
ATOM 1201 C C . MET A 1 155 ? 11.019 -8.040 -16.705 1.00 92.94 155 MET A C 1
ATOM 1203 O O . MET A 1 155 ? 10.499 -7.332 -17.567 1.00 92.94 155 MET A O 1
ATOM 1207 N N . GLY A 1 156 ? 12.221 -8.598 -16.883 1.00 90.88 156 GLY A N 1
ATOM 1208 C CA . GLY A 1 156 ? 13.067 -8.351 -18.052 1.00 90.88 156 GLY A CA 1
ATOM 1209 C C . GLY A 1 156 ? 13.653 -6.936 -18.105 1.00 90.88 156 GLY A C 1
ATOM 1210 O O . GLY A 1 156 ? 14.032 -6.479 -19.179 1.00 90.88 156 GLY A O 1
ATOM 1211 N N . VAL A 1 157 ? 13.716 -6.229 -16.971 1.00 88.56 157 VAL A N 1
ATOM 1212 C CA . VAL A 1 157 ? 14.210 -4.848 -16.885 1.00 88.56 157 VAL A CA 1
ATOM 1213 C C . VAL A 1 157 ? 15.680 -4.841 -16.482 1.00 88.56 157 VAL A C 1
ATOM 1215 O O . VAL A 1 157 ? 16.039 -5.307 -15.398 1.00 88.56 157 VAL A O 1
ATOM 1218 N N . GLN A 1 158 ? 16.540 -4.265 -17.324 1.00 85.31 158 GLN A N 1
ATOM 1219 C CA . GLN A 1 158 ? 17.953 -4.091 -16.996 1.00 85.31 158 GLN A CA 1
ATOM 1220 C C . GLN A 1 158 ? 18.159 -2.823 -16.158 1.00 85.31 158 GLN A C 1
ATOM 1222 O O . GLN A 1 158 ? 17.487 -1.806 -16.328 1.00 85.31 158 GLN A O 1
ATOM 1227 N N . LEU A 1 159 ? 19.166 -2.837 -15.277 1.00 81.75 159 LEU A N 1
ATOM 1228 C CA . LEU A 1 159 ? 19.518 -1.664 -14.464 1.00 81.75 159 LEU A CA 1
ATOM 1229 C C . LEU A 1 159 ? 19.912 -0.449 -15.329 1.00 81.75 159 LEU A C 1
ATOM 1231 O O . LEU A 1 159 ? 19.685 0.694 -14.934 1.00 81.75 159 LEU A O 1
ATOM 1235 N N . ALA A 1 160 ? 20.497 -0.693 -16.505 1.00 81.06 160 ALA A N 1
ATOM 1236 C CA . ALA A 1 160 ? 20.846 0.355 -17.460 1.00 81.06 160 ALA A CA 1
ATOM 1237 C C . ALA A 1 160 ? 19.600 1.094 -17.986 1.00 81.06 160 ALA A C 1
ATOM 1239 O O . ALA A 1 160 ? 19.612 2.324 -18.057 1.00 81.06 160 ALA A O 1
ATOM 1240 N N . ASP A 1 161 ? 18.513 0.362 -18.249 1.00 78.31 161 ASP A N 1
ATOM 1241 C CA . ASP A 1 161 ? 17.250 0.913 -18.752 1.00 78.31 161 ASP A CA 1
ATOM 1242 C C . ASP A 1 161 ? 16.611 1.832 -17.711 1.00 78.31 161 ASP A C 1
ATOM 1244 O O . ASP A 1 161 ? 16.113 2.905 -18.044 1.00 78.31 161 ASP A O 1
ATOM 1248 N N . LEU A 1 162 ? 16.692 1.463 -16.427 1.00 76.00 162 LEU A N 1
ATOM 1249 C CA . LEU A 1 162 ? 16.188 2.267 -15.310 1.00 76.00 162 LEU A CA 1
ATOM 1250 C C . LEU A 1 162 ? 16.877 3.636 -15.199 1.00 76.00 162 LEU A C 1
ATOM 1252 O O . LEU A 1 162 ? 16.215 4.636 -14.918 1.00 76.00 162 LEU A O 1
ATOM 1256 N N . LYS A 1 163 ? 18.195 3.699 -15.442 1.00 69.06 163 LYS A N 1
ATOM 1257 C CA . LYS A 1 163 ? 18.971 4.952 -15.352 1.00 69.06 163 LYS A CA 1
ATOM 1258 C C . LYS A 1 163 ? 18.550 5.982 -16.395 1.00 69.06 163 LYS A C 1
ATOM 1260 O O . LYS A 1 163 ? 18.639 7.176 -16.132 1.00 69.06 163 LYS A O 1
ATOM 1265 N N . GLN A 1 164 ? 18.124 5.523 -17.568 1.00 64.38 164 GLN A N 1
ATOM 1266 C CA . GLN A 1 164 ? 17.792 6.390 -18.701 1.00 64.38 164 GLN A CA 1
ATOM 1267 C C . GLN A 1 164 ? 16.327 6.846 -18.708 1.00 64.38 164 GLN A C 1
ATOM 1269 O O . GLN A 1 164 ? 15.983 7.811 -19.383 1.00 64.38 164 GLN A O 1
ATOM 1274 N N . SER A 1 165 ? 15.466 6.163 -17.961 1.00 62.34 165 SER A N 1
ATOM 1275 C CA . SER A 1 165 ? 14.008 6.223 -18.115 1.00 62.34 165 SER A CA 1
ATOM 1276 C C . SER A 1 165 ? 13.257 6.835 -16.939 1.00 62.34 165 SER A C 1
ATOM 1278 O O . SER A 1 165 ? 12.096 7.215 -17.087 1.00 62.34 165 SER A O 1
ATOM 1280 N N . GLY A 1 166 ? 13.872 6.896 -15.754 1.00 60.75 166 GLY A N 1
ATOM 1281 C CA . GLY A 1 166 ? 13.162 7.321 -14.553 1.00 60.75 166 GLY A CA 1
ATOM 1282 C C . GLY A 1 166 ? 12.176 6.287 -14.002 1.00 60.75 166 GLY A C 1
ATOM 1283 O O . GLY A 1 166 ? 11.376 6.609 -13.131 1.00 60.75 166 GLY A O 1
ATOM 1284 N N . TYR A 1 167 ? 12.216 5.027 -14.450 1.00 59.75 167 TYR A N 1
ATOM 1285 C CA . TYR A 1 167 ? 11.315 3.968 -13.954 1.00 59.75 167 TYR A CA 1
ATOM 1286 C C . TYR A 1 167 ? 11.446 3.687 -12.449 1.00 59.75 167 TYR A C 1
ATOM 1288 O O . TYR A 1 167 ? 10.632 2.973 -11.871 1.00 59.75 167 TYR A O 1
ATOM 1296 N N . THR A 1 168 ? 12.457 4.248 -11.789 1.00 69.69 168 THR A N 1
ATOM 1297 C CA . THR A 1 168 ? 12.594 4.173 -10.338 1.00 69.69 168 THR A CA 1
ATOM 1298 C C . THR A 1 168 ? 11.920 5.312 -9.588 1.00 69.69 168 THR A C 1
ATOM 1300 O O . THR A 1 168 ? 12.058 5.360 -8.370 1.00 69.69 168 THR A O 1
ATOM 1303 N N . TYR A 1 169 ? 11.226 6.232 -10.260 1.00 79.69 169 TYR A N 1
ATOM 1304 C CA . TYR A 1 169 ? 10.490 7.294 -9.583 1.00 79.69 169 TYR A CA 1
ATOM 1305 C C . TYR A 1 169 ? 9.259 6.738 -8.880 1.00 79.69 169 TYR A C 1
ATOM 1307 O O . TYR A 1 169 ? 8.506 5.955 -9.448 1.00 79.69 169 TYR A O 1
ATOM 1315 N N . GLY A 1 170 ? 9.044 7.186 -7.648 1.00 90.25 170 GLY A N 1
ATOM 1316 C CA . GLY A 1 170 ? 7.750 7.046 -6.998 1.00 90.25 170 GLY A CA 1
ATOM 1317 C C . GLY A 1 170 ? 6.767 8.110 -7.483 1.00 90.25 170 GLY A C 1
ATOM 1318 O O . GLY A 1 170 ? 7.066 8.958 -8.323 1.00 90.25 170 GLY A O 1
ATOM 1319 N N . PHE A 1 171 ? 5.577 8.096 -6.903 1.00 93.38 171 PHE A N 1
ATOM 1320 C CA . PHE A 1 171 ? 4.492 9.003 -7.250 1.00 93.38 171 PHE A CA 1
ATOM 1321 C C . PHE A 1 171 ? 4.572 10.386 -6.568 1.00 93.38 171 PHE A C 1
ATOM 1323 O O . PHE A 1 171 ? 3.787 11.292 -6.882 1.00 93.38 171 PHE A O 1
ATOM 1330 N N . GLY A 1 172 ? 5.513 10.555 -5.635 1.00 92.75 172 GLY A N 1
ATOM 1331 C CA . GLY A 1 172 ? 5.708 11.748 -4.815 1.00 92.75 172 GLY A CA 1
ATOM 1332 C C . GLY A 1 172 ? 4.874 11.759 -3.530 1.00 92.75 172 GLY A C 1
ATOM 1333 O O . GLY A 1 172 ? 3.849 11.092 -3.418 1.00 92.75 172 GLY A O 1
ATOM 1334 N N . ASP A 1 173 ? 5.285 12.583 -2.561 1.00 91.19 173 ASP A N 1
ATOM 1335 C CA . ASP A 1 173 ? 4.702 12.622 -1.204 1.00 91.19 173 ASP A CA 1
ATOM 1336 C C . ASP A 1 173 ? 3.216 13.034 -1.161 1.00 91.19 173 ASP A C 1
ATOM 1338 O O . ASP A 1 173 ? 2.534 12.829 -0.159 1.00 91.19 173 ASP A O 1
ATOM 1342 N N . ARG A 1 174 ? 2.687 13.619 -2.243 1.00 92.00 174 ARG A N 1
ATOM 1343 C CA . ARG A 1 174 ? 1.271 14.019 -2.345 1.00 92.00 174 ARG A CA 1
ATOM 1344 C C . ARG A 1 174 ? 0.360 12.916 -2.874 1.00 92.00 174 ARG A C 1
ATOM 1346 O O . ARG A 1 174 ? -0.851 13.109 -2.879 1.00 92.00 174 ARG A O 1
ATOM 1353 N N . ILE A 1 175 ? 0.903 11.771 -3.295 1.00 92.12 175 ILE A N 1
ATOM 1354 C CA . ILE A 1 175 ? 0.111 10.770 -4.011 1.00 92.12 175 ILE A CA 1
ATOM 1355 C C . ILE A 1 175 ? -1.074 10.250 -3.201 1.00 92.12 175 ILE A C 1
ATOM 1357 O O . ILE A 1 175 ? -2.141 10.058 -3.771 1.00 92.12 175 ILE A O 1
ATOM 1361 N N . LEU A 1 176 ? -0.927 10.084 -1.882 1.00 90.88 176 LEU A N 1
ATOM 1362 C CA . LEU A 1 176 ? -2.019 9.612 -1.033 1.00 90.88 176 LEU A CA 1
ATOM 1363 C C . LEU A 1 176 ? -3.229 10.557 -1.081 1.00 90.88 176 LEU A C 1
ATOM 1365 O O . LEU A 1 176 ? -4.370 10.106 -1.131 1.00 90.88 176 LEU A O 1
ATOM 1369 N N . ARG A 1 177 ? -2.987 11.871 -1.122 1.00 90.94 177 ARG A N 1
ATOM 1370 C CA . ARG A 1 177 ? -4.055 12.864 -1.283 1.00 90.94 177 ARG A CA 1
ATOM 1371 C C . ARG A 1 177 ? -4.741 12.696 -2.634 1.00 90.94 177 ARG A C 1
ATOM 1373 O O . ARG A 1 177 ? -5.961 12.573 -2.681 1.00 90.94 177 ARG A O 1
ATOM 1380 N N . ASP A 1 178 ? -3.952 12.624 -3.700 1.00 91.81 178 ASP A N 1
ATOM 1381 C CA . ASP A 1 178 ? -4.466 12.551 -5.067 1.00 91.81 178 ASP A CA 1
ATOM 1382 C C . ASP A 1 178 ? -5.293 11.271 -5.287 1.00 91.81 178 ASP A C 1
ATOM 1384 O O . ASP A 1 178 ? -6.359 11.313 -5.901 1.00 91.81 178 ASP A O 1
ATOM 1388 N N . VAL A 1 179 ? -4.856 10.125 -4.746 1.00 91.31 179 VAL A N 1
ATOM 1389 C CA . VAL A 1 179 ? -5.627 8.873 -4.835 1.00 91.31 179 VAL A CA 1
ATOM 1390 C C . VAL A 1 179 ? -6.886 8.919 -3.976 1.00 91.31 179 VAL A C 1
ATOM 1392 O O . VAL A 1 179 ? -7.917 8.437 -4.432 1.00 91.31 179 VAL A O 1
ATOM 1395 N N . ILE A 1 180 ? -6.861 9.526 -2.783 1.00 88.00 180 ILE A N 1
ATOM 1396 C CA . ILE A 1 180 ? -8.071 9.703 -1.962 1.00 88.00 180 ILE A CA 1
ATOM 1397 C C . ILE A 1 180 ? -9.093 10.566 -2.703 1.00 88.00 180 ILE A C 1
ATOM 1399 O O . ILE A 1 180 ? -10.265 10.201 -2.746 1.00 88.00 180 ILE A O 1
ATOM 1403 N N . GLU A 1 181 ? -8.670 11.659 -3.338 1.00 87.06 181 GLU A N 1
ATOM 1404 C CA . GLU A 1 181 ? -9.556 12.484 -4.163 1.00 87.06 181 GLU A CA 1
ATOM 1405 C C . GLU A 1 181 ? -10.171 11.666 -5.308 1.00 87.06 181 GLU A C 1
ATOM 1407 O O . GLU A 1 181 ? -11.385 11.707 -5.509 1.00 87.06 181 GLU A O 1
ATOM 1412 N N . GLN A 1 182 ? -9.382 10.841 -6.010 1.00 84.19 182 GLN A N 1
ATOM 1413 C CA . GLN A 1 182 ? -9.919 9.937 -7.037 1.00 84.19 182 GLN A CA 1
ATOM 1414 C C . GLN A 1 182 ? -10.895 8.898 -6.462 1.00 84.19 182 GLN A C 1
ATOM 1416 O O . GLN A 1 182 ? -11.904 8.580 -7.097 1.00 84.19 182 GLN A O 1
ATOM 1421 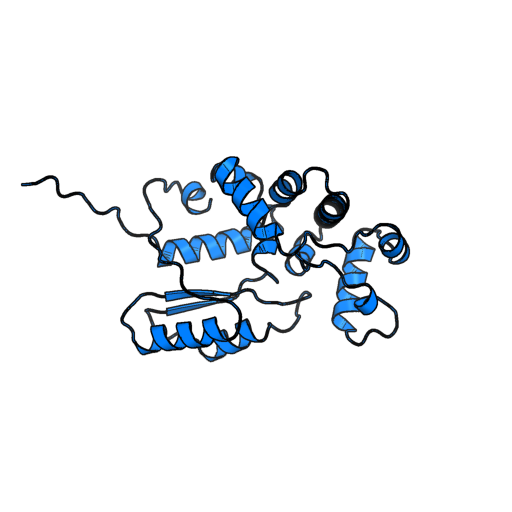N N . LEU A 1 183 ? -10.618 8.352 -5.277 1.00 81.50 183 LEU A N 1
ATOM 1422 C CA . LEU A 1 183 ? -11.479 7.371 -4.616 1.00 81.50 183 LEU A CA 1
ATOM 1423 C C . LEU A 1 183 ? -12.807 8.000 -4.179 1.00 81.50 183 LEU A C 1
ATOM 1425 O O . LEU A 1 183 ? -13.855 7.442 -4.478 1.00 81.50 183 LEU A O 1
ATOM 1429 N N . LEU A 1 184 ? -12.774 9.167 -3.531 1.00 72.19 184 LEU A N 1
ATOM 1430 C CA . LEU A 1 184 ? -13.959 9.855 -3.013 1.00 72.19 184 LEU A CA 1
ATOM 1431 C C . LEU A 1 184 ? -14.836 10.452 -4.119 1.00 72.19 184 LEU A C 1
ATOM 1433 O O . LEU A 1 184 ? -16.058 10.432 -3.998 1.00 72.19 184 LEU A O 1
ATOM 1437 N N . LEU A 1 185 ? -14.231 10.989 -5.183 1.00 70.75 185 LEU A N 1
ATOM 1438 C CA . LEU A 1 185 ? -14.968 11.707 -6.227 1.00 70.75 185 LEU A CA 1
ATOM 1439 C C . LEU A 1 185 ? -15.501 10.798 -7.332 1.00 70.75 185 LEU A C 1
ATOM 1441 O O . LEU A 1 185 ? -16.484 11.151 -7.980 1.00 70.75 185 LEU A O 1
ATOM 1445 N N . ARG A 1 186 ? -14.825 9.679 -7.614 1.00 68.94 186 ARG A N 1
ATOM 1446 C CA . ARG A 1 186 ? -15.074 8.922 -8.851 1.00 68.94 186 ARG A CA 1
ATOM 1447 C C . ARG A 1 186 ? -15.387 7.454 -8.659 1.00 68.94 186 ARG A C 1
ATOM 1449 O O . ARG A 1 186 ? -15.913 6.868 -9.593 1.00 68.94 186 ARG A O 1
ATOM 1456 N N . ASN A 1 187 ? -15.078 6.865 -7.503 1.00 65.62 187 ASN A N 1
ATOM 1457 C CA . ASN A 1 187 ? -15.203 5.425 -7.326 1.00 65.62 187 ASN A CA 1
ATOM 1458 C C . ASN A 1 187 ? -16.161 5.073 -6.191 1.00 65.62 187 ASN A C 1
ATOM 1460 O O . ASN A 1 187 ? -15.905 5.319 -5.013 1.00 65.62 187 ASN A O 1
ATOM 1464 N N . GLY A 1 188 ? -17.248 4.386 -6.534 1.00 73.69 188 GLY A N 1
ATOM 1465 C CA . GLY A 1 188 ? -18.061 3.724 -5.521 1.00 73.69 188 GLY A CA 1
ATOM 1466 C C . GLY A 1 188 ? -17.284 2.573 -4.857 1.00 73.69 188 GLY A C 1
ATOM 1467 O O . GLY A 1 188 ? -16.415 1.965 -5.486 1.00 73.69 188 GLY A O 1
ATOM 1468 N N . PRO A 1 189 ? -17.634 2.160 -3.624 1.00 78.38 189 PRO A N 1
ATOM 1469 C CA . PRO A 1 189 ? -16.994 1.027 -2.947 1.00 78.38 189 PRO A CA 1
ATOM 1470 C C . PRO A 1 189 ? -16.938 -0.284 -3.750 1.00 78.38 189 PRO A C 1
ATOM 1472 O O . PRO A 1 189 ? -16.059 -1.104 -3.488 1.00 78.38 189 PRO A O 1
ATOM 1475 N N . LYS A 1 190 ? -17.878 -0.490 -4.686 1.00 81.44 190 LYS A N 1
ATOM 1476 C CA . LYS A 1 190 ? -17.922 -1.637 -5.609 1.00 81.44 190 LYS A CA 1
ATOM 1477 C C . LYS A 1 190 ? -16.897 -1.538 -6.736 1.00 81.44 190 LYS A C 1
ATOM 1479 O O . LYS A 1 190 ? -16.311 -2.542 -7.115 1.00 81.44 190 LYS A O 1
ATOM 1484 N N . GLU A 1 191 ? -16.683 -0.340 -7.265 1.00 84.50 191 GLU A N 1
ATOM 1485 C CA . GLU A 1 191 ? -15.685 -0.123 -8.310 1.00 84.50 191 GLU A CA 1
ATOM 1486 C C . GLU A 1 191 ? -14.287 -0.350 -7.738 1.00 84.50 191 GLU A C 1
ATOM 1488 O O . GLU A 1 191 ? -13.518 -1.131 -8.288 1.00 84.50 191 GLU A O 1
ATOM 1493 N N . ILE A 1 192 ? -14.008 0.212 -6.557 1.00 84.75 192 ILE A N 1
ATOM 1494 C CA . ILE A 1 192 ? -12.749 -0.027 -5.839 1.00 84.75 192 ILE A CA 1
ATOM 1495 C C . ILE A 1 192 ? -12.518 -1.527 -5.642 1.00 84.75 192 ILE A C 1
ATOM 1497 O O . ILE A 1 192 ? -11.429 -2.017 -5.913 1.00 84.75 192 ILE A O 1
ATOM 1501 N N . ASP A 1 193 ? -13.544 -2.263 -5.206 1.00 86.94 193 ASP A N 1
ATOM 1502 C CA . ASP A 1 193 ? -13.455 -3.711 -5.012 1.00 86.94 193 ASP A CA 1
ATOM 1503 C C . ASP A 1 193 ? -13.026 -4.470 -6.279 1.00 86.94 193 ASP A C 1
ATOM 1505 O O . ASP A 1 193 ? -12.201 -5.383 -6.198 1.00 86.94 193 ASP A O 1
ATOM 1509 N N . SER A 1 194 ? -13.551 -4.066 -7.438 1.00 88.75 194 SER A N 1
ATOM 1510 C CA . SER A 1 194 ? -13.204 -4.668 -8.730 1.00 88.75 194 SER A CA 1
ATOM 1511 C C . SER A 1 194 ? -11.773 -4.366 -9.188 1.00 88.75 194 SER A C 1
ATOM 1513 O O . SER A 1 194 ? -11.216 -5.126 -9.973 1.00 88.75 194 SER A O 1
ATOM 1515 N N . LEU A 1 195 ? -11.160 -3.292 -8.677 1.00 90.06 195 LEU A N 1
ATOM 1516 C CA . LEU A 1 195 ? -9.790 -2.897 -9.018 1.00 90.06 195 LEU A CA 1
ATOM 1517 C C . LEU A 1 195 ? -8.730 -3.603 -8.157 1.00 90.06 195 LEU A C 1
ATOM 1519 O O . LEU A 1 195 ? -7.564 -3.651 -8.545 1.00 90.06 195 LEU A O 1
ATOM 1523 N N . VAL A 1 196 ? -9.091 -4.125 -6.979 1.00 90.31 196 VAL A N 1
ATOM 1524 C CA . VAL A 1 196 ? -8.133 -4.785 -6.074 1.00 90.31 196 VAL A CA 1
ATOM 1525 C C . VAL A 1 196 ? -7.653 -6.100 -6.692 1.00 90.31 196 VAL A C 1
ATOM 1527 O O . VAL A 1 196 ? -8.412 -7.065 -6.772 1.00 90.31 196 VAL A O 1
ATOM 1530 N N . CYS A 1 197 ? -6.375 -6.157 -7.074 1.00 87.69 197 CYS A N 1
ATOM 1531 C CA . CYS A 1 197 ? -5.766 -7.359 -7.636 1.00 87.69 197 CYS A CA 1
ATOM 1532 C C . CYS A 1 197 ? -5.584 -8.474 -6.589 1.00 87.69 197 CYS A C 1
ATOM 1534 O O . CYS A 1 197 ? -5.608 -8.240 -5.374 1.00 87.69 197 CYS A O 1
ATOM 1536 N N . ALA A 1 198 ? -5.357 -9.701 -7.068 1.00 89.56 198 ALA A N 1
ATOM 1537 C CA . ALA A 1 198 ? -5.220 -10.894 -6.231 1.00 89.56 198 ALA A CA 1
ATOM 1538 C C . ALA A 1 198 ? -4.132 -10.764 -5.147 1.00 89.56 198 ALA A C 1
ATOM 1540 O O . ALA A 1 198 ? -4.363 -11.178 -4.015 1.00 89.56 198 ALA A O 1
ATOM 1541 N N . ALA A 1 199 ? -2.993 -10.127 -5.443 1.00 89.06 199 ALA A N 1
ATOM 1542 C CA . ALA A 1 199 ? -1.907 -9.943 -4.473 1.00 89.06 199 ALA A CA 1
ATOM 1543 C C . ALA A 1 199 ? -2.269 -9.036 -3.288 1.00 89.06 199 ALA A C 1
ATOM 1545 O O . ALA A 1 199 ? -1.773 -9.229 -2.174 1.00 89.06 199 ALA A O 1
ATOM 1546 N N . LEU A 1 200 ? -3.136 -8.045 -3.514 1.00 91.81 200 LEU A N 1
ATOM 1547 C CA . LEU A 1 200 ? -3.578 -7.107 -2.482 1.00 91.81 200 LEU A CA 1
ATOM 1548 C C . LEU A 1 200 ? -4.796 -7.614 -1.708 1.00 91.81 200 LEU A C 1
ATOM 1550 O O . LEU A 1 200 ? -4.997 -7.217 -0.558 1.00 91.81 200 LEU A O 1
ATOM 1554 N N . ARG A 1 201 ? -5.601 -8.490 -2.319 1.00 93.19 201 ARG A N 1
ATOM 1555 C CA . ARG A 1 201 ? -6.879 -8.963 -1.772 1.00 93.19 201 ARG A CA 1
ATOM 1556 C C . ARG A 1 201 ? -6.777 -9.498 -0.334 1.00 93.19 201 ARG A C 1
ATOM 1558 O O . ARG A 1 201 ? -7.565 -9.024 0.483 1.00 93.19 201 ARG A O 1
ATOM 1565 N N . PRO A 1 202 ? -5.811 -10.368 0.033 1.00 94.69 202 PRO A N 1
ATOM 1566 C CA . PRO A 1 202 ? -5.719 -10.882 1.400 1.00 94.69 202 PRO A CA 1
ATOM 1567 C C . PRO A 1 202 ? -5.536 -9.781 2.448 1.00 94.69 202 PRO A C 1
ATOM 1569 O O . PRO A 1 202 ? -6.147 -9.822 3.513 1.00 94.69 202 PRO A O 1
ATOM 1572 N N . GLU A 1 203 ? -4.716 -8.775 2.145 1.00 94.88 203 GLU A N 1
ATOM 1573 C CA . GLU A 1 203 ? -4.450 -7.678 3.075 1.00 94.88 203 GLU A CA 1
ATOM 1574 C C . GLU A 1 203 ? -5.623 -6.693 3.134 1.00 94.88 203 GLU A C 1
ATOM 1576 O O . GLU A 1 203 ? -5.992 -6.236 4.214 1.00 94.88 203 GLU A O 1
ATOM 1581 N N . TRP A 1 204 ? -6.284 -6.447 2.000 1.00 93.62 204 TRP A N 1
ATOM 1582 C CA . TRP A 1 204 ? -7.543 -5.700 1.948 1.00 93.62 204 TRP A CA 1
ATOM 1583 C C . TRP A 1 204 ? -8.645 -6.336 2.788 1.00 93.62 204 TRP A C 1
ATOM 1585 O O . TRP A 1 204 ? -9.377 -5.627 3.480 1.00 93.62 204 TRP A O 1
ATOM 1595 N N . ASP A 1 205 ? -8.792 -7.658 2.708 1.00 93.69 205 ASP A N 1
ATOM 1596 C CA . ASP A 1 205 ? -9.772 -8.392 3.501 1.00 93.69 205 ASP A CA 1
ATOM 1597 C C . ASP A 1 205 ? -9.429 -8.338 4.985 1.00 93.69 205 ASP A C 1
ATOM 1599 O O . ASP A 1 205 ? -10.301 -8.036 5.796 1.00 93.69 205 ASP A O 1
ATOM 1603 N N . ARG A 1 206 ? -8.154 -8.529 5.335 1.00 94.88 206 ARG A N 1
ATOM 1604 C CA . ARG A 1 206 ? -7.680 -8.471 6.720 1.00 94.88 206 ARG A CA 1
ATOM 1605 C C . ARG A 1 206 ? -7.903 -7.099 7.357 1.00 94.88 206 ARG A C 1
ATOM 1607 O O . ARG A 1 206 ? -8.463 -7.016 8.448 1.00 94.88 206 ARG A O 1
ATOM 1614 N N . VAL A 1 207 ? -7.487 -6.023 6.685 1.00 93.31 207 VAL A N 1
ATOM 1615 C CA . VAL A 1 207 ? -7.672 -4.646 7.176 1.00 93.31 207 VAL A CA 1
ATOM 1616 C C . VAL A 1 207 ? -9.157 -4.289 7.205 1.00 93.31 207 VAL A C 1
ATOM 1618 O O . VAL A 1 207 ? -9.637 -3.755 8.200 1.00 93.31 207 VAL A O 1
ATOM 1621 N N . GLY A 1 208 ? -9.906 -4.634 6.153 1.00 91.50 208 GLY A N 1
ATOM 1622 C CA . GLY A 1 208 ? -11.344 -4.381 6.074 1.00 91.50 208 GLY A CA 1
ATOM 1623 C C . GLY A 1 208 ? -12.134 -5.070 7.186 1.00 91.50 208 GLY A C 1
ATOM 1624 O O . GLY A 1 208 ? -12.981 -4.434 7.810 1.00 91.50 208 GLY A O 1
ATOM 1625 N N . GLN A 1 209 ? -11.822 -6.335 7.468 1.00 90.75 209 GLN A N 1
ATOM 1626 C CA . GLN A 1 209 ? -12.403 -7.091 8.572 1.00 90.75 209 GLN A CA 1
ATOM 1627 C C . GLN A 1 209 ? -12.031 -6.479 9.925 1.00 90.75 209 GLN A C 1
ATOM 1629 O O . GLN A 1 209 ? -12.901 -6.302 10.770 1.00 90.75 209 GLN A O 1
ATOM 1634 N N . CYS A 1 210 ? -10.761 -6.118 10.124 1.00 91.56 210 CYS A N 1
ATOM 1635 C CA . CYS A 1 210 ? -10.300 -5.497 11.362 1.00 91.56 210 CYS A CA 1
ATOM 1636 C C . CYS A 1 210 ? -11.035 -4.178 11.641 1.00 91.56 210 CYS A C 1
ATOM 1638 O O . CYS A 1 210 ? -11.642 -4.023 12.698 1.00 91.56 210 CYS A O 1
ATOM 1640 N N . VAL A 1 211 ? -11.076 -3.268 10.664 1.00 90.56 211 VAL A N 1
ATOM 1641 C CA . VAL A 1 211 ? -11.806 -1.999 10.788 1.00 90.56 211 VAL A CA 1
ATOM 1642 C C . VAL A 1 211 ? -13.294 -2.245 11.037 1.00 90.56 211 VAL A C 1
ATOM 1644 O O . VAL A 1 211 ? -13.886 -1.588 11.886 1.00 90.56 211 VAL A O 1
ATOM 1647 N N . ALA A 1 212 ? -13.913 -3.206 10.347 1.00 88.00 212 ALA A N 1
ATOM 1648 C CA . ALA A 1 212 ? -15.314 -3.536 10.586 1.00 88.00 212 ALA A CA 1
ATOM 1649 C C . ALA A 1 212 ? -15.554 -4.056 12.013 1.00 88.00 212 ALA A C 1
ATOM 1651 O O . ALA A 1 212 ? -16.460 -3.578 12.687 1.00 88.00 212 ALA A O 1
ATOM 1652 N N . HIS A 1 213 ? -14.727 -4.977 12.511 1.00 87.19 213 HIS A N 1
ATOM 1653 C CA . HIS A 1 213 ? -14.865 -5.521 13.865 1.00 87.19 213 HIS A CA 1
ATOM 1654 C C . HIS A 1 213 ? -14.732 -4.449 14.956 1.00 87.19 213 HIS A C 1
ATOM 1656 O O . HIS A 1 213 ? -15.415 -4.533 15.972 1.00 87.19 213 HIS A O 1
ATOM 1662 N N . TRP A 1 214 ? -13.882 -3.442 14.745 1.00 89.00 214 TRP A N 1
ATOM 1663 C CA . TRP A 1 214 ? -13.638 -2.380 15.725 1.00 89.00 214 TRP A CA 1
ATOM 1664 C C . TRP A 1 214 ? -14.584 -1.186 15.612 1.00 89.00 214 TRP A C 1
ATOM 1666 O O . TRP A 1 214 ? -14.797 -0.481 16.596 1.00 89.00 214 TRP A O 1
ATOM 1676 N N . CYS A 1 215 ? -15.122 -0.918 14.422 1.00 84.88 215 CYS A N 1
ATOM 1677 C CA . CYS A 1 215 ? -15.831 0.332 14.143 1.00 84.88 215 CYS A CA 1
ATOM 1678 C C . CYS A 1 215 ? -17.297 0.146 13.734 1.00 84.88 215 CYS A C 1
ATOM 1680 O O . CYS A 1 215 ? -18.003 1.146 13.572 1.00 84.88 215 CYS A O 1
ATOM 1682 N N . CYS A 1 216 ? -17.776 -1.086 13.528 1.00 78.44 216 CYS A N 1
ATOM 1683 C CA . CYS A 1 216 ? -19.189 -1.328 13.257 1.00 78.44 216 CYS A CA 1
ATOM 1684 C C . CYS A 1 216 ? -20.010 -1.239 14.546 1.00 78.44 216 CYS A C 1
ATOM 1686 O O . CYS A 1 216 ? -19.848 -2.030 15.469 1.00 78.44 216 CYS A O 1
ATOM 1688 N N . GLY A 1 217 ? -20.947 -0.295 14.563 1.00 63.69 217 GLY A N 1
ATOM 1689 C CA . GLY A 1 217 ? -22.030 -0.225 15.536 1.00 63.69 217 GLY A CA 1
ATOM 1690 C C . GLY A 1 217 ? -23.377 -0.172 14.822 1.00 63.69 217 GLY A C 1
ATOM 1691 O O . GLY A 1 217 ? -23.446 0.145 13.630 1.00 63.69 217 GLY A O 1
ATOM 1692 N N . MET A 1 218 ? -24.456 -0.466 15.547 1.00 48.66 218 MET A N 1
ATOM 1693 C CA . MET A 1 218 ? -25.802 -0.204 15.039 1.00 48.66 218 MET A CA 1
ATOM 1694 C C . MET A 1 218 ? -25.969 1.307 14.802 1.00 48.66 218 MET A C 1
ATOM 1696 O O . MET A 1 218 ? -25.454 2.108 15.594 1.00 48.66 218 MET A O 1
ATOM 1700 N N . PRO A 1 219 ? -26.675 1.730 13.738 1.00 52.12 219 PRO A N 1
ATOM 1701 C CA . PRO A 1 219 ? -27.120 3.111 13.620 1.00 52.12 219 PRO A CA 1
ATOM 1702 C C . PRO A 1 219 ? -27.826 3.508 14.917 1.00 52.12 219 PRO A C 1
ATOM 1704 O O . PRO A 1 219 ? -28.578 2.707 15.474 1.00 52.12 219 PRO A O 1
ATOM 1707 N N . ALA A 1 220 ? -27.587 4.724 15.412 1.00 49.72 220 ALA A N 1
ATOM 1708 C CA . ALA A 1 220 ? -28.412 5.241 16.495 1.00 49.72 220 ALA A CA 1
ATOM 1709 C C . ALA A 1 220 ? -29.865 5.175 16.012 1.00 49.72 220 ALA A C 1
ATOM 1711 O O . ALA A 1 220 ? -30.202 5.834 15.027 1.00 49.72 220 ALA A O 1
ATOM 1712 N N . MET A 1 221 ? -30.699 4.352 16.655 1.00 45.09 221 MET A N 1
ATOM 1713 C CA . MET A 1 221 ? -32.135 4.495 16.481 1.00 45.09 221 MET A CA 1
ATOM 1714 C C . MET A 1 221 ? -32.441 5.910 16.943 1.00 45.09 221 MET A C 1
ATOM 1716 O O . MET A 1 221 ? -32.262 6.237 18.116 1.00 45.09 221 MET A O 1
ATOM 1720 N N . VAL A 1 222 ? -32.854 6.765 16.012 1.00 44.22 222 VAL A N 1
ATOM 1721 C CA . VAL A 1 222 ? -33.640 7.926 16.396 1.00 44.22 222 VAL A CA 1
ATOM 1722 C C . VAL A 1 222 ? -34.872 7.313 17.042 1.00 44.22 222 VAL A C 1
ATOM 1724 O O . VAL A 1 222 ? -35.721 6.759 16.345 1.00 44.22 222 VAL A O 1
ATOM 1727 N N . LEU A 1 223 ? -34.921 7.314 18.374 1.00 43.09 223 LEU A N 1
ATOM 1728 C CA . LEU A 1 223 ? -36.173 7.155 19.092 1.00 43.09 223 LEU A CA 1
ATOM 1729 C C . LEU A 1 223 ? -37.001 8.377 18.693 1.00 43.09 223 LEU A C 1
ATOM 1731 O O . LEU A 1 223 ? -36.922 9.434 19.313 1.00 43.09 223 LEU A O 1
ATOM 1735 N N . ALA A 1 224 ? -37.704 8.262 17.565 1.00 41.72 224 ALA A N 1
ATOM 1736 C CA . ALA A 1 224 ? -38.846 9.105 17.288 1.00 41.72 224 ALA A CA 1
ATOM 1737 C C . ALA A 1 224 ? -39.780 8.898 18.480 1.00 41.72 224 ALA A C 1
ATOM 1739 O O . ALA A 1 224 ? -40.087 7.754 18.816 1.00 41.72 224 ALA A O 1
ATOM 1740 N N . GLY A 1 225 ? -40.072 9.994 19.177 1.00 51.66 225 GLY A N 1
ATOM 1741 C CA . GLY A 1 225 ? -40.643 9.981 20.517 1.00 51.66 225 GLY A CA 1
ATOM 1742 C C . GLY A 1 225 ? -41.822 9.025 20.682 1.00 51.66 225 GLY A C 1
ATOM 1743 O O . GLY A 1 225 ? -42.686 8.924 19.810 1.00 51.66 225 GLY A O 1
ATOM 1744 N N . ALA A 1 226 ? -41.834 8.370 21.837 1.00 35.81 226 ALA A N 1
ATOM 1745 C CA . ALA A 1 226 ? -43.011 7.800 22.466 1.00 35.81 226 ALA A CA 1
ATOM 1746 C C . ALA A 1 226 ? -43.052 8.329 23.901 1.00 35.81 226 ALA A C 1
ATOM 1748 O O . ALA A 1 226 ? -41.969 8.342 24.535 1.00 35.81 226 ALA A O 1
#

Solvent-accessible surface area (backbone atoms only — not comparable to full-atom values): 12876 Å² total; per-residue (Å²): 69,54,52,57,75,72,70,43,80,77,65,49,78,61,82,78,94,81,78,66,76,61,72,56,34,48,55,50,51,52,48,46,60,71,67,66,82,53,80,44,82,45,77,38,47,16,55,19,66,39,94,90,44,67,64,27,70,59,39,48,51,39,60,73,67,51,52,92,85,41,92,46,40,47,77,43,70,44,96,26,15,42,74,67,46,70,57,34,63,71,48,49,55,64,54,29,70,84,45,65,48,31,47,31,29,46,51,49,55,51,41,29,48,75,55,71,44,42,62,59,49,30,24,48,44,56,40,64,28,57,59,63,76,41,63,42,90,88,32,97,41,57,70,56,23,54,52,50,51,51,54,32,51,63,58,72,48,54,74,71,57,40,75,80,63,46,48,33,32,20,57,35,90,59,38,65,59,46,39,48,50,48,42,75,76,72,43,54,49,66,54,53,52,74,47,50,46,79,72,48,41,68,58,51,50,51,53,40,49,50,51,45,74,75,22,56,47,80,70,81,75,76,76,72,84,131

Mean predicted aligned error: 6.35 Å

Nearest PDB structures (foldseek):
  3tc6-assembly1_A  TM=1.482E-01  e=4.396E+00  Saccharolobus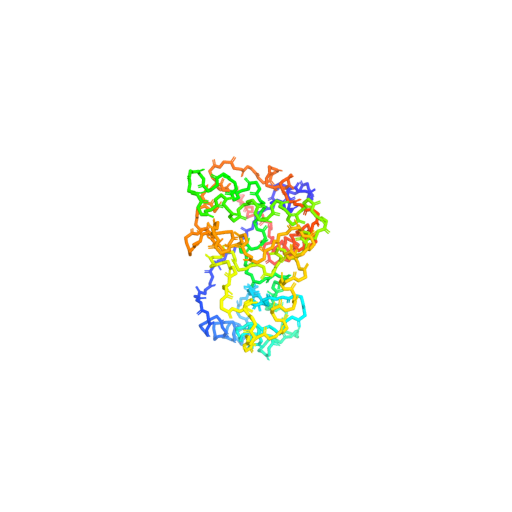 solfataricus P2

Organism: NCBI:txid412755